Protein AF-A0A1H2MVG6-F1 (afdb_monomer_lite)

Sequence (211 aa):
MDRVIVSGCVLLVIFGVTLGVSINFQSGASETVKSILDTTAAIATIIAAGVAVYALTLWKSEFRHGKKFEALARLKAAVDSLGVAPRFMRYSMMHGVHSARRRAPESLFLNEALKGAREAWNLAESECLAAIDECEFFIDDSKFRELVILQIELYGLVVGFKDEMLDLMFREEEIDEASIRQQYAIAEKECSFRIEYLHDLVKSLRAGFRK

pLDDT: mean 82.67, std 14.11, range [47.47, 97.25]

Secondary structure (DSSP, 8-state):
-HHHHHHHHHHHHHHHHHHHHHHHT-TT-HHHHHHHHHHHHHHHHHHHHHHHHHHHHHHHHHHHHHHHHHHHHHHHHHHHHGGGHHHHHHHHHHHHHHHHSTTPPP-HHHHHHHHHHHHHHHHHHHHHHHHHHHHTTTS-HHHHHHHHHHHHHHHHHHHHHHHHHHHHHH--SPP-HHHHHHHHHHHHHHHHHHHHHHHHHHHHHHHGGG-

Foldseek 3Di:
DVPLVVVVVVVVVVLVVVLVVVVVPDPDDVPVNVVVVVVSVVVVVVVVVVSVVVVVVVVVVVVLLVLLVVLLVLLLVLLVLQVLLLVLLVLLLVQLVQLLPVDHDPDPVSVVSNVVSVVSNVVSLVSNVVSLVSNCVPDDPVLSVVLVVLSVVLVCLSVVSSVVSVVSNVDPDDDDSVVSVVVSVVSSVVNVVSSVVSNVSSVVSVVVSVD

Radius of gyration: 32.53 Å; chains: 1; bounding box: 68×33×100 Å

Structure (mmCIF, N/CA/C/O backbone):
data_AF-A0A1H2MVG6-F1
#
_entry.id   AF-A0A1H2MVG6-F1
#
loop_
_atom_site.group_PDB
_atom_site.id
_atom_site.type_symbol
_atom_site.label_atom_id
_atom_site.label_alt_id
_atom_site.label_comp_id
_atom_site.label_asym_id
_atom_site.label_entity_id
_atom_site.label_seq_id
_atom_site.pdbx_PDB_ins_code
_atom_site.Cartn_x
_atom_site.Cartn_y
_atom_site.Cartn_z
_atom_site.occupancy
_atom_site.B_iso_or_equiv
_atom_site.auth_seq_id
_atom_site.auth_comp_id
_atom_site.auth_asym_id
_atom_site.auth_atom_id
_atom_site.pdbx_PDB_model_num
ATOM 1 N N . MET A 1 1 ? 9.984 4.327 -32.931 1.00 51.00 1 MET A N 1
ATOM 2 C CA . MET A 1 1 ? 10.812 3.119 -33.106 1.00 51.00 1 MET A CA 1
ATOM 3 C C . MET A 1 1 ? 11.400 2.990 -34.519 1.00 51.00 1 MET A C 1
ATOM 5 O O . MET A 1 1 ? 12.311 2.202 -34.698 1.00 51.00 1 MET A O 1
ATOM 9 N N . ASP A 1 2 ? 11.030 3.822 -35.500 1.00 52.19 2 ASP A N 1
ATOM 10 C CA . ASP A 1 2 ? 11.436 3.553 -36.895 1.00 52.19 2 ASP A CA 1
ATOM 11 C C . ASP A 1 2 ? 12.705 4.250 -37.395 1.00 52.19 2 ASP A C 1
ATOM 13 O O . ASP A 1 2 ? 13.339 3.764 -38.320 1.00 52.19 2 ASP A O 1
ATOM 17 N N . ARG A 1 3 ? 13.145 5.365 -36.802 1.00 53.34 3 ARG A N 1
ATOM 18 C CA . ARG A 1 3 ? 14.237 6.161 -37.404 1.00 53.34 3 ARG A CA 1
ATOM 19 C C . ARG A 1 3 ? 15.592 5.454 -37.428 1.00 53.34 3 ARG A C 1
ATOM 21 O O . ARG A 1 3 ? 16.369 5.689 -38.344 1.00 53.34 3 ARG A O 1
ATOM 28 N N . VAL A 1 4 ? 15.874 4.595 -36.450 1.00 59.41 4 VAL A N 1
ATOM 29 C CA . VAL A 1 4 ? 17.167 3.898 -36.335 1.00 59.41 4 VAL A CA 1
ATOM 30 C C . VAL A 1 4 ? 17.231 2.711 -37.290 1.00 59.41 4 VAL A C 1
ATOM 32 O O . VAL A 1 4 ? 18.223 2.550 -37.992 1.00 59.41 4 VAL A O 1
ATOM 35 N N . ILE A 1 5 ? 16.148 1.933 -37.373 1.00 65.00 5 ILE A N 1
ATOM 36 C CA . ILE A 1 5 ? 16.024 0.821 -38.322 1.00 65.00 5 ILE A CA 1
ATOM 37 C C . ILE A 1 5 ? 16.031 1.372 -39.750 1.00 65.00 5 ILE A C 1
ATOM 39 O O . ILE A 1 5 ? 16.806 0.909 -40.578 1.00 65.00 5 ILE A O 1
ATOM 43 N N . VAL A 1 6 ? 15.262 2.433 -40.015 1.00 60.81 6 VAL A N 1
ATOM 44 C CA . VAL A 1 6 ? 15.238 3.103 -41.323 1.00 60.81 6 VAL A CA 1
ATOM 45 C C . VAL A 1 6 ? 16.607 3.696 -41.668 1.00 60.81 6 VAL A C 1
ATOM 47 O O . VAL A 1 6 ? 17.068 3.507 -42.786 1.00 60.81 6 VAL A O 1
ATOM 50 N N . SER A 1 7 ? 17.300 4.343 -40.724 1.00 61.81 7 SER A N 1
ATOM 51 C CA . SER A 1 7 ? 18.663 4.858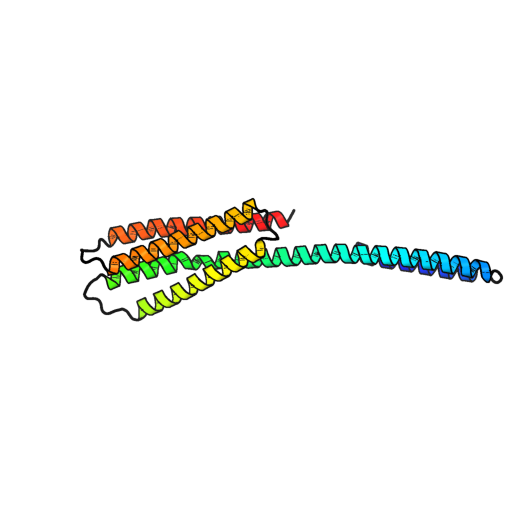 -40.939 1.00 61.81 7 SER A CA 1
ATOM 52 C C . SER A 1 7 ? 19.663 3.737 -41.250 1.00 61.81 7 SER A C 1
ATOM 54 O O . SER A 1 7 ? 20.441 3.850 -42.197 1.00 61.81 7 SER A O 1
ATOM 56 N N . GLY A 1 8 ? 19.593 2.616 -40.522 1.00 67.31 8 GLY A N 1
ATOM 57 C CA . GLY A 1 8 ? 20.411 1.431 -40.787 1.00 67.31 8 GLY A CA 1
ATOM 58 C C . GLY A 1 8 ? 20.142 0.824 -42.167 1.00 67.31 8 GLY A C 1
ATOM 59 O O . GLY A 1 8 ? 21.081 0.530 -42.905 1.00 67.31 8 GLY A O 1
ATOM 60 N N . CYS A 1 9 ? 18.871 0.707 -42.561 1.00 68.25 9 CYS A N 1
ATOM 61 C CA . CYS A 1 9 ? 18.484 0.238 -43.891 1.00 68.25 9 CYS A CA 1
ATOM 62 C C . CYS A 1 9 ? 18.958 1.191 -45.001 1.00 68.25 9 CYS A C 1
ATOM 64 O O . CYS A 1 9 ? 19.475 0.730 -46.016 1.00 68.25 9 CYS A O 1
ATOM 66 N N . VAL A 1 10 ? 18.839 2.508 -44.810 1.00 68.88 10 VAL A N 1
ATOM 67 C CA . VAL A 1 10 ? 19.295 3.518 -45.782 1.00 68.88 10 VAL A CA 1
ATOM 68 C C . VAL A 1 10 ? 20.817 3.480 -45.948 1.00 68.88 10 VAL A C 1
ATOM 70 O O . VAL A 1 10 ? 21.302 3.519 -47.077 1.00 68.88 10 VAL A O 1
ATOM 73 N N . LEU A 1 11 ? 21.577 3.332 -44.859 1.00 72.31 11 LEU A N 1
ATOM 74 C CA . LEU A 1 11 ? 23.037 3.193 -44.914 1.00 72.31 11 LEU A CA 1
ATOM 75 C C . LEU A 1 11 ? 23.476 1.932 -45.667 1.00 72.31 11 LEU A C 1
ATOM 77 O O . LEU A 1 11 ? 24.382 2.010 -46.495 1.00 72.31 11 LEU A O 1
ATOM 81 N N . LEU A 1 12 ? 22.811 0.795 -45.437 1.00 70.38 12 LEU A N 1
ATOM 82 C CA . LEU A 1 12 ? 23.088 -0.448 -46.166 1.00 70.38 12 LEU A CA 1
ATOM 83 C C . LEU A 1 12 ? 22.810 -0.312 -47.668 1.00 70.38 12 LEU A C 1
ATOM 85 O O . LEU A 1 12 ? 23.599 -0.791 -48.481 1.00 70.38 12 LEU A O 1
ATOM 89 N N . VAL A 1 13 ? 21.727 0.376 -48.047 1.00 68.81 13 VAL A N 1
ATOM 90 C CA . VAL A 1 13 ? 21.393 0.634 -49.457 1.00 68.81 13 VAL A CA 1
ATOM 91 C C . VAL A 1 13 ? 22.431 1.544 -50.112 1.00 68.81 13 VAL A C 1
ATOM 93 O O . VAL A 1 13 ? 22.921 1.219 -51.191 1.00 68.81 13 VAL A O 1
ATOM 96 N N . ILE A 1 14 ? 22.816 2.647 -49.462 1.00 71.00 14 ILE A N 1
ATOM 97 C CA . ILE A 1 14 ? 23.842 3.564 -49.986 1.00 71.00 14 ILE A CA 1
ATOM 98 C C . ILE A 1 14 ? 25.168 2.821 -50.182 1.00 71.00 14 ILE A C 1
ATOM 100 O O . ILE A 1 14 ? 25.795 2.965 -51.227 1.00 71.00 14 ILE A O 1
ATOM 104 N N . PHE A 1 15 ? 25.560 1.984 -49.220 1.00 69.50 15 PHE A N 1
ATOM 105 C CA . PHE A 1 15 ? 26.794 1.204 -49.290 1.00 69.50 15 PHE A CA 1
ATOM 106 C C . PHE A 1 15 ? 26.762 0.134 -50.396 1.00 69.50 15 PHE A C 1
ATOM 108 O O . PHE A 1 15 ? 27.742 -0.052 -51.116 1.00 69.50 15 PHE A O 1
ATOM 115 N N . GLY A 1 16 ? 25.621 -0.535 -50.589 1.00 66.50 16 GLY A N 1
ATOM 116 C CA . GLY A 1 16 ? 25.433 -1.488 -51.687 1.00 66.50 16 GLY A CA 1
ATOM 117 C C . GLY A 1 16 ? 25.494 -0.824 -53.067 1.00 66.50 16 GLY A C 1
ATOM 118 O O . GLY A 1 16 ? 26.097 -1.370 -53.991 1.00 66.50 16 GLY A O 1
ATOM 119 N N . VAL A 1 17 ? 24.929 0.381 -53.201 1.00 65.56 17 VAL A N 1
ATOM 120 C CA . VAL A 1 17 ? 24.952 1.150 -54.454 1.00 65.56 17 VAL A CA 1
ATOM 121 C C . VAL A 1 17 ? 26.360 1.665 -54.768 1.00 65.56 17 VAL A C 1
ATOM 123 O O . VAL A 1 17 ? 26.811 1.523 -55.902 1.00 65.56 17 VAL A O 1
ATOM 126 N N . THR A 1 18 ? 27.095 2.212 -53.795 1.00 64.56 18 THR A N 1
ATOM 127 C CA . THR A 1 18 ? 28.458 2.724 -54.034 1.00 64.56 18 THR A CA 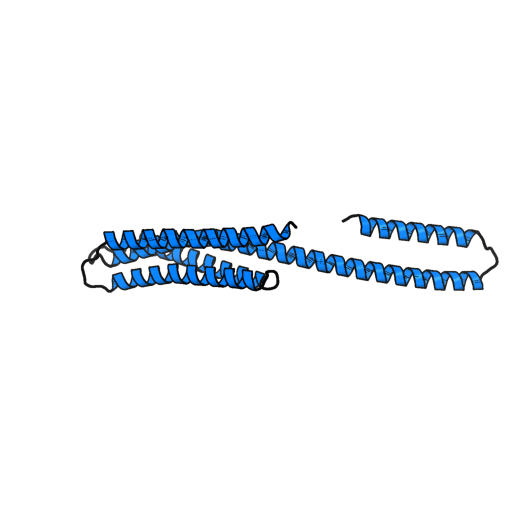1
ATOM 128 C C . THR A 1 18 ? 29.446 1.609 -54.382 1.00 64.56 18 THR A C 1
ATOM 130 O O . THR A 1 18 ? 30.272 1.793 -55.280 1.00 64.56 18 THR A O 1
ATOM 133 N N . LEU A 1 19 ? 29.329 0.433 -53.755 1.00 62.38 19 LEU A N 1
ATOM 134 C CA . LEU A 1 19 ? 30.131 -0.742 -54.107 1.00 62.38 19 LEU A CA 1
ATOM 135 C C . LEU A 1 19 ? 29.772 -1.288 -55.493 1.00 62.38 19 LEU A C 1
ATOM 137 O O . LEU A 1 19 ? 30.667 -1.535 -56.301 1.00 62.38 19 LEU A O 1
ATOM 141 N N . GLY A 1 20 ? 28.478 -1.425 -55.796 1.00 59.81 20 GLY A N 1
ATOM 142 C CA . GLY A 1 20 ? 28.014 -1.934 -57.089 1.00 59.81 20 GLY A CA 1
ATOM 143 C C . GLY A 1 20 ? 28.415 -1.038 -58.264 1.00 59.81 20 GLY A C 1
ATOM 144 O O . GLY A 1 20 ? 28.817 -1.535 -59.315 1.00 59.81 20 GLY A O 1
ATOM 145 N N . VAL A 1 21 ? 28.380 0.285 -58.073 1.00 59.75 21 VAL A N 1
ATOM 146 C CA . VAL A 1 21 ? 28.844 1.253 -59.078 1.00 59.75 21 VAL A CA 1
ATOM 147 C C . VAL A 1 21 ? 30.366 1.187 -59.242 1.00 59.75 21 VAL A C 1
ATOM 149 O O . VAL A 1 21 ? 30.845 1.164 -60.371 1.00 59.75 21 VAL A O 1
ATOM 152 N N . SER A 1 22 ? 31.137 1.075 -58.157 1.00 56.22 22 SER A N 1
ATOM 153 C CA . SER A 1 22 ? 32.610 1.051 -58.228 1.00 56.22 22 SER A CA 1
ATOM 154 C C . SER A 1 22 ? 33.168 -0.183 -58.953 1.00 56.22 22 SER A C 1
ATOM 156 O O . SER A 1 22 ? 34.155 -0.073 -59.677 1.00 56.22 22 SER A O 1
ATOM 158 N N . ILE A 1 23 ? 32.513 -1.343 -58.825 1.00 56.75 23 ILE A N 1
ATOM 159 C CA . ILE A 1 23 ? 32.931 -2.593 -59.490 1.00 56.75 23 ILE A CA 1
ATOM 160 C C . ILE A 1 23 ? 32.741 -2.514 -61.015 1.00 56.75 23 ILE A C 1
ATOM 162 O O . ILE A 1 23 ? 33.517 -3.100 -61.767 1.00 56.75 23 ILE A O 1
ATOM 166 N N . ASN A 1 24 ? 31.755 -1.748 -61.489 1.00 54.25 24 ASN A N 1
ATOM 167 C CA . ASN A 1 24 ? 31.443 -1.638 -62.917 1.00 54.25 24 ASN A CA 1
ATOM 168 C C . ASN A 1 24 ? 32.384 -0.686 -63.686 1.00 54.25 24 ASN A C 1
ATOM 170 O O . ASN A 1 24 ? 32.366 -0.673 -64.914 1.00 54.25 24 ASN A O 1
ATOM 174 N N . PHE A 1 25 ? 33.205 0.110 -62.988 1.00 55.06 25 PHE A N 1
ATOM 175 C CA . PHE A 1 25 ? 34.035 1.158 -63.598 1.00 55.06 25 PHE A CA 1
ATOM 176 C C . PHE A 1 25 ? 35.504 0.775 -63.862 1.00 55.06 25 PHE A C 1
ATOM 178 O O . PHE A 1 25 ? 36.203 1.548 -64.516 1.00 55.06 25 PHE A O 1
ATOM 185 N N . GLN A 1 26 ? 36.015 -0.376 -63.403 1.00 50.38 26 GLN A N 1
ATOM 186 C CA . GLN A 1 26 ? 37.456 -0.677 -63.505 1.00 50.38 26 GLN A CA 1
ATOM 187 C C . GLN A 1 26 ? 37.777 -2.134 -63.863 1.00 50.38 26 GLN A C 1
ATOM 189 O O . GLN A 1 26 ? 38.130 -2.954 -63.019 1.00 50.38 26 GLN A O 1
ATOM 194 N N . SER A 1 27 ? 37.797 -2.433 -65.159 1.00 50.97 27 SER A N 1
ATOM 195 C CA . SER A 1 27 ? 38.304 -3.690 -65.727 1.00 50.97 27 SER A CA 1
ATOM 196 C C . SER A 1 27 ? 39.847 -3.770 -65.785 1.00 50.97 27 SER A C 1
ATOM 198 O O . SER A 1 27 ? 40.398 -4.253 -66.771 1.00 50.97 27 SER A O 1
ATOM 200 N N . GLY A 1 28 ? 40.573 -3.287 -64.762 1.00 55.94 28 GLY A N 1
ATOM 201 C CA . GLY A 1 28 ? 42.049 -3.279 -64.796 1.00 55.94 28 GLY A CA 1
ATOM 202 C C . GLY A 1 28 ? 42.830 -2.975 -63.507 1.00 55.94 28 GLY A C 1
ATOM 203 O O . GLY A 1 28 ? 44.050 -2.894 -63.572 1.00 55.94 28 GLY A O 1
ATOM 204 N N . ALA A 1 29 ? 42.195 -2.824 -62.339 1.00 54.69 29 ALA A N 1
ATOM 205 C CA . ALA A 1 29 ? 42.861 -2.352 -61.111 1.00 54.69 29 ALA A CA 1
ATOM 206 C C . ALA A 1 29 ? 42.769 -3.352 -59.937 1.00 54.69 29 ALA A C 1
ATOM 208 O O . ALA A 1 29 ? 42.331 -3.005 -58.845 1.00 54.69 29 ALA A O 1
ATOM 209 N N . SER A 1 30 ? 43.178 -4.606 -60.156 1.00 57.78 30 SER A N 1
ATOM 210 C CA . SER A 1 30 ? 43.037 -5.722 -59.195 1.00 57.78 30 SER A CA 1
ATOM 211 C C . SER A 1 30 ? 43.549 -5.418 -57.772 1.00 57.78 30 SER A C 1
ATOM 213 O O . SER A 1 30 ? 42.872 -5.724 -56.792 1.00 57.78 30 SER A O 1
ATOM 215 N N . GLU A 1 31 ? 44.719 -4.790 -57.626 1.00 60.06 31 GLU A N 1
ATOM 216 C CA . GLU A 1 31 ? 45.307 -4.527 -56.299 1.00 60.06 31 GLU A CA 1
ATOM 217 C C . GLU A 1 31 ? 44.734 -3.278 -55.618 1.00 60.06 31 GLU A C 1
ATOM 219 O O . GLU A 1 31 ? 44.490 -3.280 -54.410 1.00 60.06 31 GLU A O 1
ATOM 224 N N . THR A 1 32 ? 44.447 -2.223 -56.383 1.00 59.69 32 THR A N 1
ATOM 225 C CA . THR A 1 32 ? 43.848 -0.991 -55.850 1.00 59.69 32 THR A CA 1
ATOM 226 C C . THR A 1 32 ? 42.405 -1.226 -55.410 1.00 59.69 32 THR A C 1
ATOM 228 O O . THR A 1 32 ? 42.003 -0.757 -54.348 1.00 59.69 32 THR A O 1
ATOM 231 N N . VAL A 1 33 ? 41.644 -2.019 -56.170 1.00 60.56 33 VAL A N 1
ATOM 232 C CA . VAL A 1 33 ? 40.267 -2.402 -55.826 1.00 60.56 33 VAL A CA 1
ATOM 233 C C . VAL A 1 33 ? 40.238 -3.251 -54.557 1.00 60.56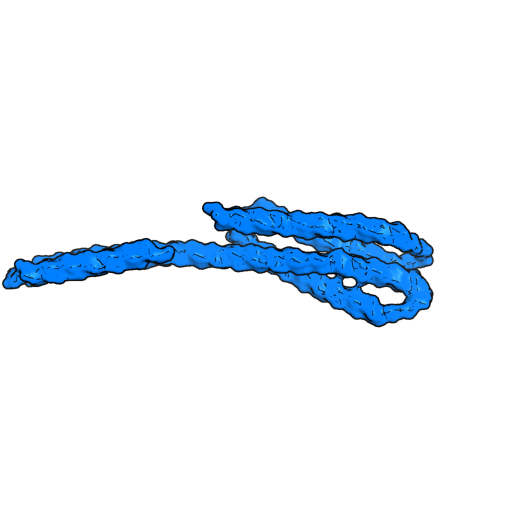 33 VAL A C 1
ATOM 235 O O . VAL A 1 33 ? 39.383 -3.025 -53.706 1.00 60.56 33 VAL A O 1
ATOM 238 N N . LYS A 1 34 ? 41.203 -4.161 -54.370 1.00 65.88 34 LYS A N 1
ATOM 239 C CA . LYS A 1 34 ? 41.318 -4.953 -53.137 1.00 65.88 34 LYS A CA 1
ATOM 240 C C . LYS A 1 34 ? 41.587 -4.074 -51.909 1.00 65.88 34 LYS A C 1
ATOM 242 O O . LYS A 1 34 ? 40.899 -4.213 -50.908 1.00 65.88 34 LYS A O 1
ATOM 247 N N . SER A 1 35 ? 42.504 -3.112 -52.012 1.00 64.81 35 SER A N 1
ATOM 248 C CA . SER A 1 35 ? 42.801 -2.171 -50.918 1.00 64.81 35 SER A CA 1
ATOM 249 C C . SER A 1 35 ? 41.610 -1.256 -50.574 1.00 64.81 35 SER A C 1
ATOM 251 O O . SER A 1 35 ? 41.316 -1.000 -49.403 1.00 64.81 35 SER A O 1
ATOM 253 N N . ILE A 1 36 ? 40.859 -0.806 -51.586 1.00 69.12 36 ILE A N 1
ATOM 254 C CA . ILE A 1 36 ? 39.631 -0.018 -51.391 1.00 69.12 36 ILE A CA 1
ATOM 255 C C . ILE A 1 36 ? 38.523 -0.875 -50.762 1.00 69.12 36 ILE A C 1
ATOM 257 O O . ILE A 1 36 ? 37.813 -0.406 -49.875 1.00 69.12 36 ILE A O 1
ATOM 261 N N . LEU A 1 37 ? 38.383 -2.137 -51.173 1.00 68.31 37 LEU A N 1
ATOM 262 C CA . LEU A 1 37 ? 37.440 -3.084 -50.570 1.00 68.31 37 LEU A CA 1
ATOM 263 C C . LEU A 1 37 ? 37.787 -3.382 -49.109 1.00 68.31 37 LEU A C 1
ATOM 265 O O . LEU A 1 37 ? 36.895 -3.363 -48.268 1.00 68.31 37 LEU A O 1
ATOM 269 N N . ASP A 1 38 ? 39.062 -3.577 -48.781 1.00 67.56 38 ASP A N 1
ATOM 270 C CA . ASP A 1 38 ? 39.494 -3.850 -47.406 1.00 67.56 38 ASP A CA 1
ATOM 271 C C . ASP A 1 38 ? 39.271 -2.631 -46.494 1.00 67.56 38 ASP A C 1
ATOM 273 O O . ASP A 1 38 ? 38.775 -2.758 -45.372 1.00 67.56 38 ASP A O 1
ATOM 277 N N . THR A 1 39 ? 39.558 -1.422 -46.988 1.00 68.88 39 THR A N 1
ATOM 278 C CA . THR A 1 39 ? 39.308 -0.176 -46.240 1.00 68.88 39 THR A CA 1
ATOM 279 C C . THR A 1 39 ? 37.818 0.124 -46.086 1.00 68.88 39 THR A C 1
ATOM 281 O O . THR A 1 39 ? 37.378 0.496 -44.997 1.00 68.88 39 THR A O 1
ATOM 284 N N . THR A 1 40 ? 37.007 -0.088 -47.125 1.00 69.56 40 THR A N 1
ATOM 285 C CA . THR A 1 40 ? 35.546 0.069 -47.032 1.00 69.56 40 THR A CA 1
ATOM 286 C C . THR A 1 40 ? 34.904 -0.999 -46.151 1.00 69.56 40 THR A C 1
ATOM 288 O O . THR A 1 40 ? 34.017 -0.662 -45.370 1.00 69.56 40 THR A O 1
ATOM 291 N N . ALA A 1 41 ? 35.375 -2.247 -46.185 1.00 68.19 41 ALA A N 1
ATOM 292 C CA . ALA A 1 41 ? 34.932 -3.304 -45.278 1.00 68.19 41 ALA A CA 1
ATOM 293 C C . ALA A 1 41 ? 35.281 -2.984 -43.816 1.00 68.19 41 ALA A C 1
ATOM 295 O O . ALA A 1 41 ? 34.446 -3.167 -42.927 1.00 68.19 41 ALA A O 1
ATOM 296 N N . ALA A 1 42 ? 36.473 -2.438 -43.556 1.00 64.62 42 ALA A N 1
ATOM 297 C CA . ALA A 1 42 ? 36.859 -1.976 -42.225 1.00 64.62 42 ALA A CA 1
ATOM 298 C C . ALA A 1 42 ? 35.957 -0.828 -41.736 1.00 64.62 42 ALA A C 1
ATOM 300 O O . ALA A 1 42 ? 35.439 -0.886 -40.620 1.00 64.62 42 ALA A O 1
ATOM 301 N N . ILE A 1 43 ? 35.691 0.173 -42.583 1.00 70.19 43 ILE A N 1
ATOM 302 C CA . ILE A 1 43 ? 34.782 1.288 -42.264 1.00 70.19 43 ILE A CA 1
ATOM 303 C C . ILE A 1 43 ? 33.356 0.777 -42.015 1.00 70.19 43 ILE A C 1
ATOM 305 O O . ILE A 1 43 ? 32.732 1.159 -41.026 1.00 70.19 43 ILE A O 1
ATOM 309 N N . ALA A 1 44 ? 32.849 -0.127 -42.856 1.00 71.81 44 ALA A N 1
ATOM 310 C CA . ALA A 1 44 ? 31.530 -0.730 -42.686 1.00 71.81 44 ALA A CA 1
ATOM 311 C C . ALA A 1 44 ? 31.422 -1.521 -41.377 1.00 71.81 44 ALA A C 1
ATOM 313 O O . ALA A 1 44 ? 30.414 -1.421 -40.683 1.00 71.81 44 ALA A O 1
ATOM 314 N N . THR A 1 45 ? 32.475 -2.248 -40.999 1.00 73.44 45 THR A N 1
ATOM 315 C CA . THR A 1 45 ? 32.530 -2.993 -39.733 1.00 73.44 45 THR A CA 1
ATOM 316 C C . THR A 1 45 ? 32.527 -2.050 -38.529 1.00 73.44 45 THR A C 1
ATOM 318 O O . THR A 1 45 ? 31.814 -2.300 -37.559 1.00 73.44 45 THR A O 1
ATOM 321 N N . ILE A 1 46 ? 33.256 -0.930 -38.596 1.00 69.31 46 ILE A N 1
ATOM 322 C CA . ILE A 1 46 ? 33.258 0.102 -37.544 1.00 69.31 46 ILE A CA 1
ATOM 323 C C . ILE A 1 46 ? 31.870 0.741 -37.405 1.00 69.31 46 ILE A C 1
ATOM 325 O O . ILE A 1 46 ? 31.374 0.903 -36.290 1.00 69.31 46 ILE A O 1
ATOM 329 N N . ILE A 1 47 ? 31.212 1.064 -38.523 1.00 72.75 47 ILE A N 1
ATOM 330 C CA . ILE A 1 47 ? 29.849 1.611 -38.518 1.00 72.75 47 ILE A CA 1
ATOM 331 C C . ILE A 1 47 ? 28.866 0.585 -37.944 1.00 72.75 47 ILE A C 1
ATOM 333 O O . ILE A 1 47 ? 28.066 0.933 -37.078 1.00 72.75 47 ILE A O 1
ATOM 337 N N . ALA A 1 48 ? 28.946 -0.679 -38.364 1.00 72.50 48 ALA A N 1
ATOM 338 C CA . ALA A 1 48 ? 28.101 -1.752 -37.848 1.00 72.50 48 ALA A CA 1
ATOM 339 C C . ALA A 1 48 ? 28.293 -1.954 -36.337 1.00 72.50 48 ALA A C 1
ATOM 341 O O . ALA A 1 48 ? 27.310 -2.080 -35.607 1.00 72.50 48 ALA A O 1
ATOM 342 N N . ALA A 1 49 ? 29.536 -1.904 -35.847 1.00 68.19 49 ALA A N 1
ATOM 343 C CA . ALA A 1 49 ? 29.835 -1.949 -34.420 1.00 68.19 49 ALA A CA 1
ATOM 344 C C . ALA A 1 49 ? 29.250 -0.736 -33.674 1.00 68.19 49 ALA A C 1
ATOM 346 O O . ALA A 1 49 ? 28.639 -0.903 -32.620 1.00 68.19 49 ALA A O 1
ATOM 347 N N . GLY A 1 50 ? 29.358 0.472 -34.238 1.00 70.88 50 GLY A N 1
ATOM 348 C CA . GLY A 1 50 ? 28.753 1.682 -33.675 1.00 70.88 50 GLY A CA 1
ATOM 349 C C . GLY A 1 50 ? 27.226 1.601 -33.586 1.00 70.88 50 GLY A C 1
ATOM 350 O O . GLY A 1 50 ? 26.646 1.919 -32.547 1.00 70.88 50 GLY A O 1
ATOM 351 N N . VAL A 1 51 ? 26.571 1.103 -34.639 1.00 77.81 51 VAL A N 1
ATOM 352 C CA . VAL A 1 51 ? 25.119 0.869 -34.661 1.00 77.81 51 VAL A CA 1
ATOM 353 C C . VAL A 1 51 ? 24.721 -0.204 -33.649 1.00 77.81 51 VAL A C 1
ATOM 355 O O . VAL A 1 51 ? 23.735 -0.020 -32.940 1.00 77.81 51 VAL A O 1
ATOM 358 N N . ALA A 1 52 ? 25.491 -1.289 -33.525 1.00 70.44 52 ALA A N 1
ATOM 359 C CA . ALA A 1 52 ? 25.229 -2.343 -32.548 1.00 70.44 52 ALA A CA 1
ATOM 360 C C . ALA A 1 52 ? 25.324 -1.819 -31.108 1.00 70.44 52 ALA A C 1
ATOM 362 O O . ALA A 1 52 ? 24.418 -2.056 -30.311 1.00 70.44 52 ALA A O 1
ATOM 363 N N . VAL A 1 53 ? 26.371 -1.051 -30.783 1.00 72.50 53 VAL A N 1
ATOM 364 C CA . VAL A 1 53 ? 26.525 -0.412 -29.465 1.00 72.50 53 VAL A CA 1
ATOM 365 C C . VAL A 1 53 ? 25.371 0.551 -29.189 1.00 72.50 53 VAL A C 1
ATOM 367 O O . VAL A 1 53 ? 24.813 0.536 -28.095 1.00 72.50 53 VAL A O 1
ATOM 370 N N . TYR A 1 54 ? 24.964 1.351 -30.175 1.00 72.25 54 TYR A N 1
ATOM 371 C CA . TYR A 1 54 ? 23.838 2.273 -30.031 1.00 72.25 54 TYR A CA 1
ATOM 372 C C . TYR A 1 54 ? 22.489 1.552 -29.858 1.00 72.25 54 TYR A C 1
ATOM 374 O O . TYR A 1 54 ? 21.665 1.938 -29.030 1.00 72.25 54 TYR A O 1
ATOM 382 N N . ALA A 1 55 ? 22.260 0.463 -30.592 1.00 72.75 55 ALA A N 1
ATOM 383 C CA . ALA A 1 55 ? 21.075 -0.370 -30.416 1.00 72.75 55 ALA A CA 1
ATOM 384 C C . ALA A 1 55 ? 21.047 -1.015 -29.019 1.00 72.75 55 ALA A C 1
ATOM 386 O O . ALA A 1 55 ? 20.006 -1.010 -28.365 1.00 72.75 55 ALA A O 1
ATOM 387 N N . LEU A 1 56 ? 22.196 -1.495 -28.529 1.00 71.56 56 LEU A N 1
ATOM 388 C CA . LEU A 1 56 ? 22.358 -2.046 -27.180 1.00 71.56 56 LEU A CA 1
ATOM 389 C C . LEU A 1 56 ? 22.073 -1.008 -26.086 1.00 71.56 56 LEU A C 1
ATOM 391 O O . LEU A 1 56 ? 21.414 -1.332 -25.095 1.00 71.56 56 LEU A O 1
ATOM 395 N N . THR A 1 57 ? 22.532 0.236 -26.242 1.00 72.44 57 THR A N 1
ATOM 396 C CA . THR A 1 57 ? 22.263 1.298 -25.259 1.00 72.44 57 THR A CA 1
ATOM 397 C C . THR A 1 57 ? 20.795 1.714 -25.255 1.00 72.44 57 THR A C 1
ATOM 399 O O . THR A 1 57 ? 20.220 1.865 -24.174 1.00 72.44 57 THR A O 1
ATOM 402 N N . LEU A 1 58 ? 20.164 1.821 -26.429 1.00 74.19 58 LEU A N 1
ATOM 403 C CA . LEU A 1 58 ? 18.724 2.061 -26.540 1.00 74.19 58 LEU A CA 1
ATOM 404 C C . LEU A 1 58 ? 17.918 0.935 -25.894 1.00 74.19 58 LEU A C 1
ATOM 406 O O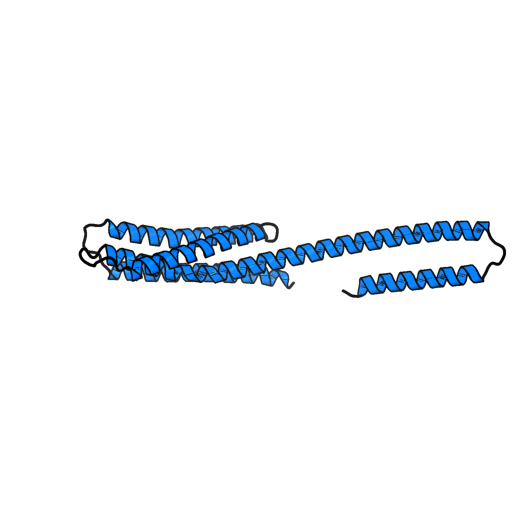 . LEU A 1 58 ? 17.067 1.206 -25.052 1.00 74.19 58 LEU A O 1
ATOM 410 N N . TRP A 1 59 ? 18.230 -0.322 -26.212 1.00 74.50 59 TRP A N 1
ATOM 411 C CA . TRP A 1 59 ? 17.574 -1.479 -25.602 1.00 74.50 59 TRP A CA 1
ATOM 412 C C . TRP A 1 59 ? 17.710 -1.472 -24.085 1.00 74.50 59 TRP A C 1
ATOM 414 O O . TRP A 1 59 ? 16.722 -1.653 -23.381 1.00 74.50 59 TRP A O 1
ATOM 424 N N . LYS A 1 60 ? 18.908 -1.202 -23.559 1.00 74.25 60 LYS A N 1
ATOM 425 C CA . LYS A 1 60 ? 19.126 -1.106 -22.111 1.00 74.25 60 LYS A CA 1
ATOM 426 C C . LYS A 1 60 ? 18.248 -0.027 -21.471 1.00 74.25 60 LYS A C 1
ATOM 428 O O . LYS A 1 60 ? 17.728 -0.242 -20.376 1.00 74.25 60 LYS A O 1
ATOM 433 N N . SER A 1 61 ? 18.076 1.112 -22.143 1.00 74.75 61 SER A N 1
ATOM 434 C CA . SER A 1 61 ? 17.182 2.178 -21.687 1.00 74.75 61 SER A CA 1
ATOM 435 C C . SER A 1 61 ? 15.724 1.714 -21.677 1.00 74.75 61 SER A C 1
ATOM 437 O O . SER A 1 61 ? 15.074 1.791 -20.637 1.00 74.75 61 SER A O 1
ATOM 439 N N . GLU A 1 62 ? 15.232 1.160 -22.788 1.00 78.44 62 GLU A N 1
ATOM 440 C CA . GLU A 1 62 ? 13.857 0.656 -22.925 1.00 78.44 62 GLU A CA 1
ATOM 441 C C . GLU A 1 62 ? 13.535 -0.438 -21.893 1.00 78.44 62 GLU A C 1
ATOM 443 O O . GLU A 1 62 ? 12.517 -0.365 -21.208 1.00 78.44 62 GLU A O 1
ATOM 448 N N . PHE A 1 63 ? 14.439 -1.403 -21.682 1.00 77.56 63 PHE A N 1
ATOM 449 C CA . PHE A 1 63 ? 14.273 -2.437 -20.654 1.00 77.56 63 PHE A CA 1
ATOM 450 C C . PHE A 1 63 ? 14.195 -1.851 -19.244 1.00 77.56 63 PHE A C 1
ATOM 452 O O . PHE A 1 63 ? 13.393 -2.307 -18.427 1.00 77.56 63 PHE A O 1
ATOM 459 N N . ARG A 1 64 ? 15.005 -0.830 -18.941 1.00 80.69 64 ARG A N 1
ATOM 460 C CA . ARG A 1 64 ? 14.949 -0.144 -17.644 1.00 80.69 64 ARG A CA 1
ATOM 461 C C . ARG A 1 64 ? 13.625 0.601 -17.469 1.00 80.69 64 ARG A C 1
ATOM 463 O O . ARG A 1 64 ? 13.048 0.545 -16.387 1.00 80.69 64 ARG A O 1
ATOM 470 N N . HIS A 1 65 ? 13.133 1.266 -18.514 1.00 82.88 65 HIS A N 1
ATOM 471 C CA . HIS A 1 65 ? 11.828 1.930 -18.492 1.00 82.88 65 HIS A CA 1
ATOM 472 C C . HIS A 1 65 ? 10.677 0.933 -18.318 1.00 82.88 65 HIS A C 1
ATOM 474 O O . HIS A 1 65 ? 9.786 1.192 -17.511 1.00 82.88 65 HIS A O 1
ATOM 480 N N . GLY A 1 66 ? 10.729 -0.214 -19.001 1.00 85.94 66 GLY A N 1
ATOM 481 C CA . GLY A 1 66 ? 9.752 -1.294 -18.856 1.00 85.94 66 GLY A CA 1
ATOM 482 C C . GLY A 1 66 ? 9.687 -1.830 -17.427 1.00 85.94 66 GLY A C 1
ATOM 483 O O . GLY A 1 66 ? 8.619 -1.812 -16.821 1.00 85.94 66 GLY A O 1
ATOM 484 N N . LYS A 1 67 ? 10.839 -2.197 -16.847 1.00 88.38 67 LYS A N 1
ATOM 485 C CA . LYS A 1 67 ? 10.912 -2.684 -15.457 1.00 88.38 67 LYS A CA 1
ATOM 486 C C . LYS A 1 67 ? 10.430 -1.650 -14.441 1.00 88.38 67 LYS A C 1
ATOM 488 O O . LYS A 1 67 ? 9.678 -1.986 -13.535 1.00 88.38 67 LYS A O 1
ATOM 493 N N . LYS A 1 68 ? 10.812 -0.380 -14.615 1.00 88.94 68 LYS A N 1
ATOM 494 C CA . LYS A 1 68 ? 10.333 0.716 -13.761 1.00 88.94 68 LYS A CA 1
ATOM 495 C C . LYS A 1 68 ? 8.811 0.875 -13.841 1.00 88.94 68 LYS A C 1
ATOM 497 O O . LYS A 1 68 ? 8.163 1.084 -12.820 1.00 88.94 68 LYS A O 1
ATOM 502 N N . PHE A 1 69 ? 8.236 0.805 -15.042 1.00 90.00 69 PHE A N 1
ATOM 503 C CA . PHE A 1 69 ? 6.789 0.917 -15.224 1.00 90.00 69 PHE A CA 1
ATOM 504 C C . PHE A 1 69 ? 6.042 -0.255 -14.581 1.00 90.00 69 PHE A C 1
ATOM 506 O O . PHE A 1 69 ? 5.027 -0.034 -13.924 1.00 90.00 69 PHE A O 1
ATOM 513 N N . GLU A 1 70 ? 6.555 -1.473 -14.744 1.00 91.69 70 GLU A N 1
ATOM 514 C CA . GLU A 1 70 ? 6.008 -2.685 -14.134 1.00 91.69 70 GLU A CA 1
ATOM 515 C C . GLU A 1 70 ? 6.033 -2.607 -12.602 1.00 91.69 70 GLU A C 1
ATOM 517 O O . GLU A 1 70 ? 4.990 -2.784 -11.974 1.00 91.69 70 GLU A O 1
ATOM 522 N N . ALA A 1 71 ? 7.168 -2.217 -12.011 1.00 93.38 71 ALA A N 1
ATOM 523 C CA . ALA A 1 71 ? 7.300 -2.028 -10.566 1.00 93.38 71 ALA A CA 1
ATOM 524 C C . ALA A 1 71 ? 6.296 -0.989 -10.029 1.00 93.38 71 ALA A C 1
ATOM 526 O O . ALA A 1 71 ? 5.549 -1.259 -9.091 1.00 93.38 71 ALA A O 1
ATOM 527 N N . LEU A 1 72 ? 6.173 0.173 -10.685 1.00 93.38 72 LEU A N 1
ATOM 528 C CA . LEU A 1 72 ? 5.205 1.208 -10.290 1.00 93.38 72 LEU A CA 1
ATOM 529 C C . LEU A 1 72 ? 3.740 0.791 -10.509 1.00 93.38 72 LEU A C 1
ATOM 531 O O . LEU A 1 72 ? 2.843 1.271 -9.809 1.00 93.38 72 LEU A O 1
ATOM 535 N N . ALA A 1 73 ? 3.464 -0.057 -11.501 1.00 93.25 73 ALA A N 1
ATOM 536 C CA . ALA A 1 73 ? 2.132 -0.610 -11.720 1.00 93.25 73 ALA A CA 1
ATOM 537 C C . ALA A 1 73 ? 1.766 -1.605 -10.614 1.00 93.25 73 ALA A C 1
ATOM 539 O O . ALA A 1 73 ? 0.653 -1.534 -10.088 1.00 93.25 73 ALA A O 1
ATOM 540 N N . ARG A 1 74 ? 2.714 -2.464 -10.224 1.00 94.75 74 ARG A N 1
ATOM 541 C CA . ARG A 1 74 ? 2.564 -3.393 -9.105 1.00 94.75 74 ARG A CA 1
ATOM 542 C C . ARG A 1 74 ? 2.391 -2.659 -7.781 1.00 94.75 74 ARG A C 1
ATOM 544 O O . ARG A 1 74 ? 1.460 -2.974 -7.052 1.00 94.75 74 ARG A O 1
ATOM 551 N N . LEU A 1 75 ? 3.191 -1.623 -7.526 1.00 95.69 75 LEU A N 1
ATOM 552 C CA . LEU A 1 75 ? 3.051 -0.771 -6.344 1.00 95.69 75 LEU A CA 1
ATOM 553 C C . LEU A 1 75 ? 1.659 -0.147 -6.260 1.00 95.69 75 LEU A C 1
ATOM 555 O O . LEU A 1 75 ? 1.044 -0.162 -5.201 1.00 95.69 75 LEU A O 1
ATOM 559 N N . LYS A 1 76 ? 1.116 0.351 -7.379 1.00 95.81 76 LYS A N 1
ATOM 560 C CA . LYS A 1 76 ? -0.262 0.852 -7.387 1.00 95.81 76 LYS A CA 1
ATOM 561 C C . LYS A 1 76 ? -1.261 -0.235 -6.987 1.00 95.81 76 LYS A C 1
ATOM 563 O O . LYS A 1 76 ? -2.094 0.025 -6.129 1.00 95.81 76 LYS A O 1
ATOM 568 N N . ALA A 1 77 ? -1.196 -1.406 -7.618 1.00 96.25 77 ALA A N 1
ATOM 569 C CA . ALA A 1 77 ? -2.129 -2.491 -7.327 1.00 96.25 77 ALA A CA 1
ATOM 570 C C . ALA A 1 77 ? -2.039 -2.938 -5.858 1.00 96.25 77 ALA A C 1
ATOM 572 O O . ALA A 1 77 ? -3.063 -3.170 -5.220 1.00 96.25 77 ALA A O 1
ATOM 573 N N . ALA A 1 78 ? -0.826 -2.982 -5.305 1.00 95.81 78 ALA A N 1
ATOM 574 C CA . ALA A 1 78 ? -0.607 -3.314 -3.908 1.00 95.81 78 ALA A CA 1
ATOM 575 C C . ALA A 1 78 ? -1.181 -2.241 -2.966 1.00 95.81 78 ALA A C 1
ATOM 577 O O . ALA A 1 78 ? -1.867 -2.581 -2.007 1.00 95.81 78 ALA A O 1
ATOM 578 N N . VAL A 1 79 ? -1.017 -0.949 -3.269 1.00 95.88 79 VAL A N 1
ATOM 579 C CA . VAL A 1 79 ? -1.661 0.122 -2.487 1.00 95.88 79 VAL A CA 1
ATOM 580 C C . VAL A 1 79 ? -3.190 0.074 -2.612 1.00 95.88 79 VAL A C 1
ATOM 582 O O . VAL A 1 79 ? -3.872 0.224 -1.604 1.00 95.88 79 VAL A O 1
ATOM 585 N N . ASP A 1 80 ? -3.742 -0.224 -3.796 1.00 95.12 80 ASP A N 1
ATOM 586 C CA . ASP A 1 80 ? -5.188 -0.449 -3.985 1.00 95.12 80 ASP A CA 1
ATOM 587 C C . ASP A 1 80 ? -5.699 -1.596 -3.081 1.00 95.12 80 ASP A C 1
ATOM 589 O O . ASP A 1 80 ? -6.806 -1.523 -2.541 1.00 95.12 80 ASP A O 1
ATOM 593 N N . SER A 1 81 ? -4.881 -2.629 -2.846 1.00 95.38 81 SER A N 1
ATOM 594 C CA . SER A 1 81 ? -5.230 -3.750 -1.964 1.00 95.38 81 SER A CA 1
ATOM 595 C C . SER A 1 81 ? -5.267 -3.384 -0.472 1.00 95.38 81 SER A C 1
ATOM 597 O O . SER A 1 81 ? -6.024 -3.998 0.281 1.00 95.38 81 SER A O 1
ATOM 599 N N . LEU A 1 82 ? -4.550 -2.337 -0.036 1.00 95.62 82 LEU A N 1
ATOM 600 C CA . LEU A 1 82 ? -4.555 -1.872 1.361 1.00 95.62 82 LEU A CA 1
ATOM 601 C C . LEU A 1 82 ? -5.919 -1.330 1.812 1.00 95.62 82 LEU A C 1
ATOM 603 O O . LEU A 1 82 ? -6.170 -1.229 3.013 1.00 95.62 82 LEU A O 1
ATOM 607 N N . GLY A 1 83 ? -6.840 -1.062 0.879 1.00 94.25 83 GLY A N 1
ATOM 608 C CA . GLY A 1 83 ? -8.228 -0.691 1.174 1.00 94.25 83 GLY A CA 1
ATOM 609 C C . GLY A 1 83 ? -9.000 -1.715 2.025 1.00 94.25 83 GLY A C 1
ATOM 610 O O . GLY A 1 83 ? -10.088 -1.416 2.514 1.00 94.25 83 GLY A O 1
ATOM 611 N N . VAL A 1 84 ? -8.453 -2.915 2.250 1.00 96.06 84 VAL A N 1
ATOM 612 C CA . VAL A 1 84 ? -9.009 -3.911 3.181 1.00 96.06 84 VAL A CA 1
ATOM 613 C C . VAL A 1 84 ? -8.766 -3.583 4.662 1.00 96.06 84 VAL A C 1
ATOM 615 O O . VAL A 1 84 ? -9.436 -4.162 5.521 1.00 96.06 84 VAL A O 1
ATOM 618 N N . ALA A 1 85 ? -7.856 -2.658 4.987 1.00 95.69 85 ALA A N 1
ATOM 619 C CA . ALA A 1 85 ? -7.454 -2.367 6.365 1.00 95.69 85 ALA A CA 1
ATOM 620 C C . ALA A 1 85 ? -8.611 -1.908 7.280 1.00 95.69 85 ALA A C 1
ATOM 622 O O . ALA A 1 85 ? -8.788 -2.516 8.342 1.00 95.69 85 ALA A O 1
ATOM 623 N N . PRO A 1 86 ? -9.482 -0.953 6.879 1.00 95.75 86 PRO A N 1
ATOM 624 C CA . PRO A 1 86 ? -10.623 -0.548 7.707 1.00 95.75 86 PRO A CA 1
ATOM 625 C C . PRO A 1 86 ? -11.565 -1.714 8.019 1.00 95.75 86 PRO A C 1
ATOM 627 O O . PRO A 1 86 ? -12.068 -1.859 9.133 1.00 95.75 86 PRO A O 1
ATOM 630 N N . ARG A 1 87 ? -11.760 -2.617 7.048 1.00 94.94 87 ARG A N 1
ATOM 631 C CA . ARG A 1 87 ? -12.588 -3.814 7.223 1.00 94.94 87 ARG A CA 1
ATOM 632 C C . ARG A 1 87 ? -11.989 -4.753 8.271 1.00 94.94 87 ARG A C 1
ATOM 634 O O . ARG A 1 87 ? -12.730 -5.270 9.107 1.00 94.94 87 ARG A O 1
ATOM 641 N N . PHE A 1 88 ? -10.674 -4.960 8.251 1.00 96.06 88 PHE A N 1
ATOM 642 C CA . PHE A 1 88 ? -9.981 -5.753 9.267 1.00 96.06 88 PHE A CA 1
ATOM 643 C C . PHE A 1 88 ? -10.077 -5.124 10.666 1.00 96.06 88 PHE A C 1
ATOM 645 O O . PHE A 1 88 ? -10.427 -5.821 11.625 1.00 96.06 88 PHE A O 1
ATOM 652 N N . MET A 1 89 ? -9.870 -3.809 10.783 1.00 95.50 89 MET A N 1
ATOM 653 C CA . MET A 1 89 ? -10.054 -3.075 12.043 1.00 95.50 89 MET A CA 1
ATOM 654 C C . MET A 1 89 ? -11.486 -3.229 12.571 1.00 95.50 89 MET A C 1
ATOM 656 O O . MET A 1 89 ? -11.692 -3.538 13.744 1.00 95.50 89 MET A O 1
ATOM 660 N N . ARG A 1 90 ? -12.490 -3.122 11.693 1.00 94.56 90 ARG A N 1
ATOM 661 C CA . ARG A 1 90 ? -13.903 -3.270 12.059 1.00 94.56 90 ARG A CA 1
ATOM 662 C C . ARG A 1 90 ? -14.223 -4.648 12.624 1.00 94.56 90 ARG A C 1
ATOM 664 O O . ARG A 1 90 ? -14.914 -4.744 13.637 1.00 94.56 90 ARG A O 1
ATOM 671 N N . TYR A 1 91 ? -13.757 -5.719 11.979 1.00 93.50 91 TYR A N 1
ATOM 672 C CA . TYR A 1 91 ? -13.965 -7.074 12.499 1.00 93.50 91 TYR A CA 1
ATOM 673 C C . TYR A 1 91 ? -13.218 -7.300 13.810 1.00 93.50 91 TYR A C 1
ATOM 675 O O . TYR A 1 91 ? -13.764 -7.960 14.689 1.00 93.50 91 TYR A O 1
ATOM 683 N N . SER A 1 92 ? -12.031 -6.711 13.972 1.00 92.31 92 SER A N 1
ATOM 684 C CA . SER A 1 92 ? -11.279 -6.774 15.230 1.00 92.31 92 SER A CA 1
ATOM 685 C C . SER A 1 92 ? -12.049 -6.103 16.371 1.00 92.31 92 SER A C 1
ATOM 687 O O . SER A 1 92 ? -12.199 -6.699 17.433 1.00 92.31 92 SER A O 1
ATOM 689 N N . MET A 1 93 ? -12.639 -4.927 16.124 1.00 92.75 93 MET A N 1
ATOM 690 C CA . MET A 1 93 ? -13.514 -4.245 17.083 1.00 92.75 93 MET A CA 1
ATOM 691 C C . MET A 1 93 ? -14.743 -5.087 17.433 1.00 92.75 93 MET A C 1
ATOM 693 O O . MET A 1 93 ? -15.039 -5.300 18.607 1.00 92.75 93 MET A O 1
ATOM 697 N N . MET A 1 94 ? -15.475 -5.572 16.424 1.00 90.75 94 MET A N 1
ATOM 698 C CA . MET A 1 94 ? -16.680 -6.373 16.661 1.00 90.75 94 MET A CA 1
ATOM 699 C C . MET A 1 94 ? -16.358 -7.648 17.444 1.00 90.75 94 MET A C 1
ATOM 701 O O . MET A 1 94 ? -17.137 -8.025 18.314 1.00 90.75 94 MET A O 1
ATOM 705 N N . HIS A 1 95 ? -15.214 -8.277 17.165 1.00 88.31 95 HIS A N 1
ATOM 706 C CA . HIS A 1 95 ? -14.722 -9.427 17.913 1.00 88.31 95 HIS A CA 1
ATOM 707 C C . HIS A 1 95 ? -14.383 -9.066 19.358 1.00 88.31 95 HIS A C 1
ATOM 709 O O . HIS A 1 95 ? -14.951 -9.674 20.255 1.00 88.31 95 HIS A O 1
ATOM 715 N N . GLY A 1 96 ? -13.555 -8.046 19.604 1.00 86.81 96 GLY A N 1
ATOM 716 C CA . GLY A 1 96 ? -13.207 -7.613 20.963 1.00 86.81 96 GLY A CA 1
ATOM 717 C C . GLY A 1 96 ? -14.439 -7.284 21.815 1.00 86.81 96 GLY A C 1
ATOM 718 O O . GLY A 1 96 ? -14.594 -7.811 22.916 1.00 86.81 96 GLY A O 1
ATOM 719 N N . VAL A 1 97 ? -15.379 -6.503 21.267 1.00 87.62 97 VAL A N 1
ATOM 720 C CA . VAL A 1 97 ? -16.640 -6.147 21.945 1.00 87.62 97 VAL A CA 1
ATOM 721 C C . VAL A 1 97 ? -17.509 -7.379 22.208 1.00 87.62 97 VAL A C 1
ATOM 723 O O . VAL A 1 97 ? -18.065 -7.529 23.296 1.00 87.62 97 VAL A O 1
ATOM 726 N N . HIS A 1 98 ? -17.646 -8.276 21.228 1.00 85.44 98 HIS A N 1
ATOM 727 C CA . HIS A 1 98 ? -18.454 -9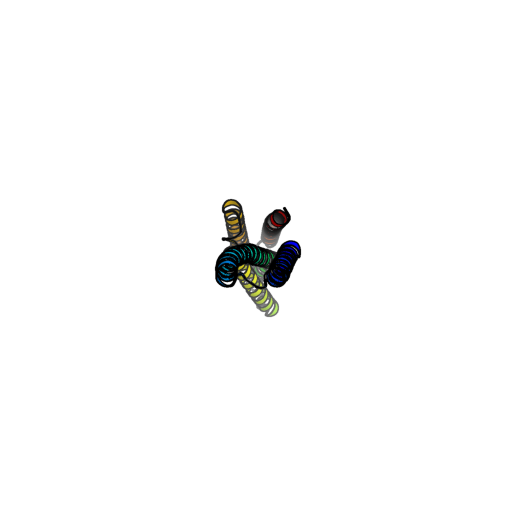.482 21.389 1.00 85.44 98 HIS A CA 1
ATOM 728 C C . HIS A 1 98 ? -17.842 -10.441 22.414 1.00 85.44 98 HIS A C 1
ATOM 730 O O . HIS A 1 98 ? -18.570 -10.978 23.247 1.00 85.44 98 HIS A O 1
ATOM 736 N N . SER A 1 99 ? -16.531 -10.672 22.363 1.00 81.12 99 SER A N 1
ATOM 737 C CA . SER A 1 99 ? -15.828 -11.569 23.282 1.00 81.12 99 SER A CA 1
ATOM 738 C C . SER A 1 99 ? -15.892 -11.077 24.723 1.00 81.12 99 SER A C 1
ATOM 740 O O . SER A 1 99 ? -15.992 -11.881 25.646 1.00 81.12 99 SER A O 1
ATOM 742 N N . ALA A 1 100 ? -15.882 -9.764 24.927 1.00 80.56 100 ALA A N 1
ATOM 743 C CA . ALA A 1 100 ? -15.896 -9.200 26.263 1.00 80.56 100 ALA A CA 1
ATOM 744 C C . ALA A 1 100 ? -17.306 -9.069 26.877 1.00 80.56 100 ALA A C 1
ATOM 746 O O . ALA A 1 100 ? -17.461 -8.992 28.098 1.00 80.56 100 ALA A O 1
ATOM 747 N N . ARG A 1 101 ? -18.373 -9.169 26.069 1.00 80.44 101 ARG A N 1
ATOM 748 C CA . ARG A 1 101 ? -19.727 -9.442 26.577 1.00 80.44 101 ARG A CA 1
ATOM 749 C C . ARG A 1 101 ? -19.769 -10.877 27.122 1.00 80.44 101 ARG A C 1
ATOM 751 O O . ARG A 1 101 ? -20.087 -11.806 26.386 1.00 80.44 101 ARG A O 1
ATOM 758 N N . ARG A 1 102 ? -19.486 -11.036 28.425 1.00 62.84 102 ARG A N 1
ATOM 759 C CA . ARG A 1 102 ? -19.301 -12.272 29.237 1.00 62.84 102 ARG A CA 1
ATOM 760 C C . ARG A 1 102 ? -20.331 -13.430 29.110 1.00 62.84 102 ARG A C 1
ATOM 762 O O . ARG A 1 102 ? -20.333 -14.320 29.958 1.00 62.84 102 ARG A O 1
ATOM 769 N N . ARG A 1 103 ? -21.230 -13.466 28.118 1.00 56.44 103 ARG A N 1
ATOM 770 C CA . ARG A 1 103 ? -22.251 -14.520 27.911 1.00 56.44 103 ARG A CA 1
ATOM 771 C C . ARG A 1 103 ? -22.650 -14.786 26.454 1.00 56.44 103 ARG A C 1
ATOM 773 O O . ARG A 1 103 ? -23.598 -15.538 26.233 1.00 56.44 103 ARG A O 1
ATOM 780 N N . ALA A 1 104 ? -22.002 -14.182 25.462 1.00 59.97 104 ALA A N 1
ATOM 781 C CA . ALA A 1 104 ? -22.357 -14.453 24.074 1.00 59.97 104 ALA A CA 1
ATOM 782 C C . ALA A 1 104 ? -21.564 -15.678 23.570 1.00 59.97 104 ALA A C 1
ATOM 784 O O . ALA A 1 104 ? -20.335 -15.634 23.618 1.00 59.97 104 ALA A O 1
ATOM 785 N N . PRO A 1 105 ? -22.216 -16.773 23.123 1.00 63.53 105 PRO A N 1
ATOM 786 C CA . PRO A 1 105 ? -21.495 -17.880 22.498 1.00 63.53 105 PRO A CA 1
ATOM 787 C C . PRO A 1 105 ? -20.670 -17.327 21.336 1.00 63.53 105 PRO A C 1
ATOM 789 O O . PRO A 1 105 ? -21.183 -16.502 20.579 1.00 63.53 105 PRO A O 1
ATOM 792 N N . GLU A 1 106 ? -19.401 -17.736 21.226 1.00 65.12 106 GLU A N 1
ATOM 793 C CA . GLU A 1 106 ? -18.534 -17.308 20.126 1.00 65.12 106 GLU A CA 1
ATOM 794 C C . GLU A 1 106 ? -19.273 -17.483 18.800 1.00 65.12 106 GLU A C 1
ATOM 796 O O . GLU A 1 106 ? -19.659 -18.589 18.408 1.00 65.12 106 GLU A O 1
ATOM 801 N N . SER A 1 107 ? -19.512 -16.366 18.118 1.00 74.25 107 SER A N 1
ATOM 802 C CA . SER A 1 107 ? -20.116 -16.399 16.800 1.00 74.25 107 SER A CA 1
ATOM 803 C C . SER A 1 107 ? -19.080 -16.964 15.835 1.00 74.25 107 SER A C 1
ATOM 805 O O . SER A 1 107 ? -18.151 -16.258 15.442 1.00 74.25 107 SER A O 1
ATOM 807 N N . LEU A 1 108 ? -19.243 -18.234 15.443 1.00 82.00 108 LEU A N 1
ATOM 808 C CA . LEU A 1 108 ? -18.429 -18.892 14.407 1.00 82.00 108 LEU A CA 1
ATOM 809 C C . LEU A 1 108 ? -18.256 -17.990 13.178 1.00 82.00 108 LEU A C 1
ATOM 811 O O . LEU A 1 108 ? -17.149 -17.824 12.676 1.00 82.00 108 LEU A O 1
ATOM 815 N N . PHE A 1 109 ? -19.337 -17.321 12.771 1.00 85.56 109 PHE A N 1
ATOM 816 C CA . PHE A 1 109 ? -19.333 -16.352 11.680 1.00 85.56 109 PHE A CA 1
ATOM 817 C C . PHE A 1 109 ? -18.356 -15.189 11.906 1.00 85.56 109 PHE A C 1
ATOM 819 O O . PHE A 1 109 ? -17.642 -14.791 10.989 1.00 85.56 109 PHE A O 1
ATOM 826 N N . LEU A 1 110 ? -18.314 -14.621 13.114 1.00 85.75 110 LEU A N 1
ATOM 827 C CA . LEU A 1 110 ? -17.438 -13.494 13.433 1.00 85.75 110 LEU A CA 1
ATOM 828 C C . LEU A 1 110 ? -15.963 -13.916 13.442 1.00 85.75 110 LEU A C 1
ATOM 830 O O . LEU A 1 110 ? -15.116 -13.179 12.939 1.00 85.75 110 LEU A O 1
ATOM 834 N N . ASN A 1 111 ? -15.678 -15.114 13.958 1.00 87.00 111 ASN A N 1
ATOM 835 C CA . ASN A 1 111 ? -14.339 -15.700 13.962 1.00 87.00 111 ASN A CA 1
ATOM 836 C C . ASN A 1 111 ? -13.843 -15.975 12.538 1.00 87.00 111 ASN A C 1
ATOM 838 O O . ASN A 1 111 ? -12.721 -15.605 12.190 1.00 87.00 111 ASN A O 1
ATOM 842 N N . GLU A 1 112 ? -14.688 -16.563 11.690 1.00 91.75 112 GLU A N 1
ATOM 843 C CA . GLU A 1 112 ? -14.378 -16.786 10.275 1.00 91.75 112 GLU A CA 1
ATOM 844 C C . GLU A 1 112 ? -14.182 -15.467 9.519 1.00 91.75 112 GLU A C 1
ATOM 846 O O . GLU A 1 112 ? -13.213 -15.319 8.773 1.00 91.75 112 GLU A O 1
ATOM 851 N N . ALA A 1 113 ? -15.049 -14.478 9.748 1.00 91.44 113 ALA A N 1
ATOM 852 C CA . ALA A 1 113 ? -14.942 -13.172 9.108 1.00 91.44 113 ALA A CA 1
ATOM 853 C C . ALA A 1 113 ? -13.671 -12.417 9.530 1.00 91.44 113 ALA A C 1
ATOM 855 O O . ALA A 1 113 ? -12.993 -11.838 8.679 1.00 91.44 113 ALA A O 1
ATOM 856 N N . LEU A 1 114 ? -13.314 -12.453 10.820 1.00 92.81 114 LEU A N 1
ATOM 857 C CA . LEU A 1 114 ? -12.069 -11.873 11.324 1.00 92.81 114 LEU A CA 1
ATOM 858 C C . LEU A 1 114 ? -10.849 -12.590 10.744 1.00 92.81 114 LEU A C 1
ATOM 860 O O . LEU A 1 114 ? -9.898 -11.928 10.332 1.00 92.81 114 LEU A O 1
ATOM 864 N N . LYS A 1 115 ? -10.874 -13.927 10.686 1.00 94.56 115 LYS A N 1
ATOM 865 C CA . LYS A 1 115 ? -9.796 -14.723 10.094 1.00 94.56 115 LYS A CA 1
ATOM 866 C C . LYS A 1 115 ? -9.586 -14.359 8.624 1.00 94.56 115 LYS A C 1
ATOM 868 O O . LYS A 1 115 ? -8.469 -14.021 8.250 1.00 94.56 115 LYS A O 1
ATOM 873 N N . GLY A 1 116 ? -10.653 -14.336 7.825 1.00 95.62 116 GLY A N 1
ATOM 874 C CA . GLY A 1 116 ? -10.570 -13.957 6.414 1.00 95.62 116 GLY A CA 1
ATOM 875 C C . GLY A 1 116 ? -10.100 -12.513 6.213 1.00 95.62 116 GLY A C 1
ATOM 876 O O . GLY A 1 116 ? -9.278 -12.243 5.341 1.00 95.62 116 GLY A O 1
ATOM 877 N N . ALA A 1 117 ? -10.560 -11.575 7.048 1.00 95.25 117 ALA A N 1
ATOM 878 C CA . ALA A 1 117 ? -10.099 -10.188 6.987 1.00 95.25 117 ALA A CA 1
ATOM 879 C C . ALA A 1 117 ? -8.620 -10.039 7.383 1.00 95.25 117 ALA A C 1
ATOM 881 O O . ALA A 1 117 ? -7.910 -9.239 6.780 1.00 95.25 117 ALA A O 1
ATOM 882 N N . ARG A 1 118 ? -8.146 -10.826 8.357 1.00 95.69 118 ARG A N 1
ATOM 883 C CA . ARG A 1 118 ? -6.735 -10.873 8.763 1.00 95.69 118 ARG A CA 1
ATOM 884 C C . ARG A 1 118 ? -5.849 -11.429 7.653 1.00 95.69 118 ARG A C 1
ATOM 886 O O . ARG A 1 118 ? -4.806 -10.855 7.376 1.00 95.69 118 ARG A O 1
ATOM 893 N N . GLU A 1 119 ? -6.253 -12.531 7.027 1.00 97.25 119 GLU A N 1
ATOM 894 C CA . GLU A 1 119 ? -5.517 -13.128 5.905 1.00 97.25 119 GLU A CA 1
ATOM 895 C C . GLU A 1 119 ? -5.418 -12.149 4.728 1.00 97.25 119 GLU A C 1
ATOM 897 O O . GLU A 1 119 ? -4.331 -11.951 4.192 1.00 97.25 119 GLU A O 1
ATOM 902 N N . ALA A 1 120 ? -6.521 -11.472 4.388 1.00 96.94 120 ALA A N 1
ATOM 903 C CA . ALA A 1 120 ? -6.531 -10.446 3.348 1.00 96.94 120 ALA A CA 1
ATOM 904 C C . ALA A 1 120 ? -5.625 -9.250 3.687 1.00 96.94 120 ALA A C 1
ATOM 906 O O . ALA A 1 120 ? -4.897 -8.779 2.818 1.00 96.94 120 ALA A O 1
ATOM 907 N N . TRP A 1 121 ? -5.647 -8.775 4.937 1.00 97.12 121 TRP A N 1
ATOM 908 C CA . TRP A 1 121 ? -4.764 -7.698 5.393 1.00 97.12 121 TRP A CA 1
ATOM 909 C C . TRP A 1 121 ? -3.289 -8.095 5.315 1.00 97.12 121 TRP A C 1
ATOM 911 O O . TRP A 1 121 ? -2.498 -7.360 4.737 1.00 97.12 121 TRP A O 1
ATOM 921 N N . ASN A 1 122 ? -2.926 -9.269 5.835 1.00 96.56 122 ASN A N 1
ATOM 922 C CA . ASN A 1 122 ? -1.543 -9.746 5.817 1.00 96.56 122 ASN A CA 1
ATOM 923 C C . ASN A 1 122 ? -1.020 -9.934 4.386 1.00 96.56 122 ASN A C 1
ATOM 925 O O . ASN A 1 122 ? 0.139 -9.642 4.111 1.00 96.56 122 ASN A O 1
ATOM 929 N N . LEU A 1 123 ? -1.869 -10.416 3.472 1.00 97.19 123 LEU A N 1
ATOM 930 C CA .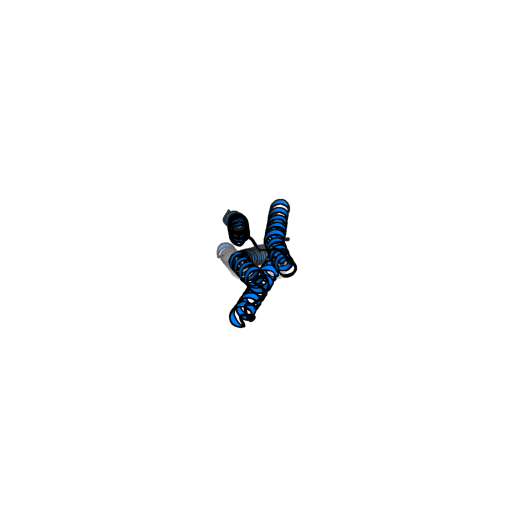 LEU A 1 123 ? -1.509 -10.534 2.063 1.00 97.19 123 LEU A CA 1
ATOM 931 C C . LEU A 1 123 ? -1.276 -9.154 1.437 1.00 97.19 123 LEU A C 1
ATOM 933 O O . LEU A 1 123 ? -0.225 -8.934 0.845 1.00 97.19 123 LEU A O 1
ATOM 937 N N . ALA A 1 124 ? -2.219 -8.223 1.609 1.00 96.75 124 ALA A N 1
ATOM 938 C CA . ALA A 1 124 ? -2.114 -6.862 1.081 1.00 96.75 124 ALA A CA 1
ATOM 939 C C . ALA A 1 124 ? -0.873 -6.126 1.614 1.00 96.75 124 ALA A C 1
ATOM 941 O O . ALA A 1 124 ? -0.177 -5.431 0.876 1.00 96.75 124 ALA A O 1
ATOM 942 N N . GLU A 1 125 ? -0.574 -6.299 2.900 1.00 96.44 125 GLU A N 1
ATOM 943 C CA . GLU A 1 125 ? 0.583 -5.699 3.556 1.00 96.44 125 GLU A CA 1
ATOM 944 C C . GLU A 1 125 ? 1.903 -6.274 3.032 1.00 96.44 125 GLU A C 1
ATOM 946 O O . GLU A 1 125 ? 2.781 -5.509 2.624 1.00 96.44 125 GLU A O 1
ATOM 951 N N . SER A 1 126 ? 2.006 -7.602 2.935 1.00 96.88 126 SER A N 1
ATOM 952 C CA . SER A 1 126 ? 3.181 -8.275 2.379 1.00 96.88 126 SER A CA 1
ATOM 953 C C . SER A 1 126 ? 3.404 -7.931 0.903 1.00 96.88 126 SER A C 1
ATOM 955 O O . SER A 1 126 ? 4.541 -7.685 0.495 1.00 96.88 126 SER A O 1
ATOM 957 N N . GLU A 1 127 ? 2.338 -7.873 0.101 1.00 96.56 127 GLU A N 1
ATOM 958 C CA . GLU A 1 127 ? 2.413 -7.471 -1.306 1.00 96.56 127 GLU A CA 1
ATOM 959 C C . GLU A 1 127 ? 2.840 -6.008 -1.459 1.00 96.56 127 GLU A C 1
ATOM 961 O O . GLU A 1 127 ? 3.625 -5.693 -2.356 1.00 96.56 127 GLU A O 1
ATOM 966 N N . CYS A 1 128 ? 2.363 -5.119 -0.582 1.00 96.50 128 CYS A N 1
ATOM 967 C CA . CYS A 1 128 ? 2.758 -3.714 -0.580 1.00 96.50 128 CYS A CA 1
ATOM 968 C C . CYS A 1 128 ? 4.236 -3.541 -0.235 1.00 96.50 128 CYS A C 1
ATOM 970 O O . CYS A 1 128 ? 4.944 -2.861 -0.974 1.00 96.50 128 CYS A O 1
ATOM 972 N N . LEU A 1 129 ? 4.724 -4.201 0.819 1.00 95.62 129 LEU A N 1
ATOM 973 C CA . LEU A 1 129 ? 6.143 -4.176 1.185 1.00 95.62 129 LEU A CA 1
ATOM 974 C C . LEU A 1 129 ? 7.030 -4.679 0.044 1.00 95.62 129 LEU A C 1
ATOM 976 O O . LEU A 1 129 ? 7.949 -3.978 -0.373 1.00 95.62 129 LEU A O 1
ATOM 980 N N . ALA A 1 130 ? 6.697 -5.834 -0.535 1.00 95.75 130 ALA A N 1
ATOM 981 C CA . ALA A 1 130 ? 7.446 -6.379 -1.664 1.00 95.75 130 ALA A CA 1
ATOM 982 C C . ALA A 1 130 ? 7.446 -5.429 -2.876 1.00 95.75 130 ALA A C 1
ATOM 984 O O . ALA A 1 130 ? 8.461 -5.271 -3.552 1.00 95.75 130 ALA A O 1
ATOM 985 N N . ALA A 1 131 ? 6.317 -4.770 -3.154 1.00 95.44 131 ALA A N 1
ATOM 986 C CA . ALA A 1 131 ? 6.229 -3.809 -4.247 1.00 95.44 131 ALA A CA 1
ATOM 987 C C . ALA A 1 131 ? 6.996 -2.504 -3.963 1.00 95.44 131 ALA A C 1
ATOM 989 O O . ALA A 1 131 ? 7.500 -1.886 -4.904 1.00 95.44 131 ALA A O 1
ATOM 990 N N . ILE A 1 132 ? 7.094 -2.080 -2.698 1.00 95.19 132 ILE A N 1
ATOM 991 C CA . ILE A 1 132 ? 7.933 -0.949 -2.282 1.00 95.19 132 ILE A CA 1
ATOM 992 C C . ILE A 1 132 ? 9.407 -1.297 -2.505 1.00 95.19 132 ILE A C 1
ATOM 994 O O . ILE A 1 132 ? 10.098 -0.525 -3.170 1.00 95.19 132 ILE A O 1
ATOM 998 N N . ASP A 1 133 ? 9.860 -2.467 -2.050 1.00 94.00 133 ASP A N 1
ATOM 999 C CA . ASP A 1 133 ? 11.246 -2.929 -2.215 1.00 94.00 133 ASP A CA 1
ATOM 1000 C C . ASP A 1 133 ? 11.649 -3.006 -3.696 1.00 94.00 133 ASP A C 1
ATOM 1002 O O . ASP A 1 133 ? 12.706 -2.519 -4.099 1.00 94.00 133 ASP A O 1
ATOM 1006 N N . GLU A 1 134 ? 10.770 -3.526 -4.560 1.00 92.94 134 GLU A N 1
ATOM 1007 C CA . GLU A 1 134 ? 11.001 -3.553 -6.013 1.00 92.94 134 GLU A CA 1
ATOM 1008 C C . GLU A 1 134 ? 11.178 -2.153 -6.625 1.00 92.94 134 GLU A C 1
ATOM 1010 O O . GLU A 1 134 ? 11.801 -2.005 -7.681 1.00 92.94 134 GLU A O 1
ATOM 1015 N N . CYS A 1 135 ? 10.647 -1.118 -5.975 1.00 92.19 135 CYS A N 1
ATOM 1016 C CA . CYS A 1 135 ? 10.742 0.258 -6.433 1.00 92.19 135 CYS A CA 1
ATOM 1017 C C . CYS A 1 135 ? 11.993 1.008 -5.946 1.00 92.19 135 CYS A C 1
ATOM 1019 O O . CYS A 1 135 ? 12.261 2.090 -6.481 1.00 92.19 135 CYS A O 1
ATOM 1021 N N . GLU A 1 136 ? 12.767 0.457 -5.003 1.00 91.88 136 GLU A N 1
ATOM 1022 C CA . GLU A 1 136 ? 13.941 1.105 -4.391 1.00 91.88 136 GLU A CA 1
ATOM 1023 C C . GLU A 1 136 ? 14.917 1.646 -5.448 1.00 91.88 136 GLU A C 1
ATOM 1025 O O . GLU A 1 136 ? 15.310 2.808 -5.423 1.00 91.88 136 GLU A O 1
ATOM 1030 N N . PHE A 1 137 ? 15.229 0.843 -6.467 1.00 86.50 137 PHE A N 1
ATOM 1031 C CA . PHE A 1 137 ? 16.198 1.211 -7.508 1.00 86.50 137 PHE A CA 1
ATOM 1032 C C . PHE A 1 137 ? 15.670 2.201 -8.559 1.00 86.50 137 PHE A C 1
ATOM 1034 O O . PHE A 1 137 ? 16.412 2.602 -9.463 1.00 86.50 137 PHE A O 1
ATOM 1041 N N . PHE A 1 138 ? 14.383 2.549 -8.514 1.00 87.81 138 PHE A N 1
ATOM 1042 C CA . PHE A 1 138 ? 13.713 3.308 -9.572 1.00 87.81 138 PHE A CA 1
ATOM 1043 C C . PHE A 1 138 ? 13.152 4.657 -9.121 1.00 87.81 138 PHE A C 1
ATOM 1045 O O . PHE A 1 138 ? 12.807 5.478 -9.987 1.00 87.81 138 PHE A O 1
ATOM 1052 N N . ILE A 1 139 ? 13.023 4.869 -7.815 1.00 90.06 139 ILE A N 1
ATOM 1053 C CA . ILE A 1 139 ? 12.428 6.051 -7.189 1.00 90.06 139 ILE A CA 1
ATOM 1054 C C . ILE A 1 139 ? 13.526 6.862 -6.491 1.00 90.06 139 ILE A C 1
ATOM 1056 O O . ILE A 1 139 ? 14.529 6.311 -6.059 1.00 90.06 139 ILE A O 1
ATOM 1060 N N . ASP A 1 140 ? 13.338 8.178 -6.386 1.00 90.81 140 ASP A N 1
ATOM 1061 C CA . ASP A 1 140 ? 14.232 9.036 -5.607 1.00 90.81 140 ASP A CA 1
ATOM 1062 C C . ASP A 1 140 ? 14.209 8.655 -4.115 1.00 90.81 140 ASP A C 1
ATOM 1064 O O . ASP A 1 140 ? 13.132 8.491 -3.536 1.00 90.81 140 ASP A O 1
ATOM 1068 N N . ASP A 1 141 ? 15.374 8.617 -3.462 1.00 91.69 141 ASP A N 1
ATOM 1069 C CA . ASP A 1 141 ? 15.529 8.217 -2.051 1.00 91.69 141 ASP A CA 1
ATOM 1070 C C . ASP A 1 141 ? 14.563 8.929 -1.090 1.00 91.69 141 ASP A C 1
ATOM 1072 O O . ASP A 1 141 ? 14.072 8.340 -0.126 1.00 91.69 141 ASP A O 1
ATOM 1076 N N . SER A 1 142 ? 14.270 10.210 -1.340 1.00 93.06 142 SER A N 1
ATOM 1077 C CA . SER A 1 142 ? 13.341 10.994 -0.519 1.00 93.06 142 SER A CA 1
ATOM 1078 C C . SER A 1 142 ? 11.908 10.470 -0.610 1.00 93.06 142 SER A C 1
ATOM 1080 O O . SER A 1 142 ? 11.227 10.356 0.407 1.00 93.06 142 SER A O 1
ATOM 1082 N N . LYS A 1 143 ? 11.467 10.108 -1.817 1.00 92.69 143 LYS A N 1
ATOM 1083 C CA . LYS A 1 143 ? 10.133 9.571 -2.089 1.00 92.69 143 LYS A CA 1
ATOM 1084 C C . LYS A 1 143 ? 10.007 8.117 -1.662 1.00 92.69 143 LYS A C 1
ATOM 1086 O O . LYS A 1 143 ? 8.958 7.726 -1.159 1.00 92.69 143 LYS A O 1
ATOM 1091 N N . PHE A 1 144 ? 11.075 7.341 -1.816 1.00 93.81 144 PHE A N 1
ATOM 1092 C CA . PHE A 1 144 ? 11.147 5.984 -1.288 1.00 93.81 144 PHE A CA 1
ATOM 1093 C C . PHE A 1 144 ? 11.016 5.982 0.240 1.00 93.81 144 PHE A C 1
ATOM 1095 O O . PHE A 1 144 ? 10.175 5.278 0.791 1.00 93.81 144 PHE A O 1
ATOM 1102 N N . ARG A 1 145 ? 11.761 6.853 0.931 1.00 94.69 145 ARG A N 1
ATOM 1103 C CA . ARG A 1 145 ? 11.640 7.016 2.385 1.00 94.69 145 ARG A CA 1
ATOM 1104 C C . ARG A 1 145 ? 10.227 7.426 2.808 1.00 94.69 145 ARG A C 1
ATOM 1106 O O . ARG A 1 145 ? 9.726 6.903 3.796 1.00 94.69 145 ARG A O 1
ATOM 1113 N N . GLU A 1 146 ? 9.592 8.341 2.076 1.00 95.31 146 GLU A N 1
ATOM 1114 C CA . GLU A 1 146 ? 8.207 8.762 2.339 1.00 95.31 146 GLU A CA 1
ATOM 1115 C C . GLU A 1 146 ? 7.221 7.582 2.219 1.00 95.31 146 GLU A C 1
ATOM 1117 O O . GLU A 1 146 ? 6.387 7.406 3.104 1.00 95.31 146 GLU A O 1
ATOM 1122 N N . LEU A 1 147 ? 7.365 6.725 1.196 1.00 94.56 147 LEU A N 1
ATOM 1123 C CA . LEU A 1 147 ? 6.562 5.500 1.044 1.00 94.56 147 LEU A CA 1
ATOM 1124 C C . LEU A 1 147 ? 6.726 4.550 2.235 1.00 94.56 147 LEU A C 1
ATOM 1126 O O . LEU A 1 147 ? 5.732 4.087 2.789 1.00 94.56 147 LEU A O 1
ATOM 1130 N N . VAL A 1 148 ? 7.973 4.277 2.630 1.00 95.38 148 VAL A N 1
ATOM 1131 C CA . VAL A 1 148 ? 8.284 3.365 3.741 1.00 95.38 148 VAL A CA 1
ATOM 1132 C C . VAL A 1 148 ? 7.702 3.889 5.053 1.00 95.38 148 VAL A C 1
ATOM 1134 O O . VAL A 1 148 ? 7.063 3.137 5.781 1.00 95.38 148 VAL A O 1
ATOM 1137 N N . ILE A 1 149 ? 7.868 5.183 5.345 1.00 96.38 149 ILE A N 1
ATOM 1138 C CA . ILE A 1 149 ? 7.319 5.790 6.564 1.00 96.38 149 ILE A CA 1
ATOM 1139 C C . ILE A 1 149 ? 5.793 5.663 6.587 1.00 96.38 149 ILE A C 1
ATOM 1141 O O . ILE A 1 149 ? 5.243 5.187 7.576 1.00 96.38 149 ILE A O 1
ATOM 1145 N N . LEU A 1 150 ? 5.108 6.025 5.497 1.00 95.25 150 LEU A N 1
ATOM 1146 C CA . LEU A 1 150 ? 3.646 5.934 5.427 1.00 95.25 150 LEU A CA 1
ATOM 1147 C C . LEU A 1 150 ? 3.139 4.493 5.572 1.00 95.25 150 LEU A C 1
ATOM 1149 O O . LEU A 1 150 ? 2.115 4.273 6.222 1.00 95.25 150 LEU A O 1
ATOM 1153 N N . GLN A 1 151 ? 3.848 3.513 5.004 1.00 95.50 151 GLN A N 1
ATOM 1154 C CA . GLN A 1 151 ? 3.517 2.097 5.171 1.00 95.50 151 GLN A CA 1
ATOM 1155 C C . GLN A 1 151 ? 3.658 1.665 6.637 1.00 95.50 151 GLN A C 1
ATOM 1157 O O . GLN A 1 151 ? 2.736 1.048 7.172 1.00 95.50 151 GLN A O 1
ATOM 1162 N N . ILE A 1 152 ? 4.757 2.041 7.301 1.00 96.06 152 ILE A N 1
ATOM 1163 C CA . ILE A 1 152 ? 5.005 1.714 8.712 1.00 96.06 152 ILE A CA 1
ATOM 1164 C C . ILE A 1 152 ? 3.941 2.352 9.606 1.00 96.06 152 ILE A C 1
ATOM 1166 O O . ILE A 1 152 ? 3.417 1.697 10.506 1.00 96.06 152 ILE A O 1
ATOM 1170 N N . GLU A 1 153 ? 3.595 3.616 9.364 1.00 96.06 153 GLU A N 1
ATOM 1171 C CA . GLU A 1 153 ? 2.563 4.304 10.137 1.00 96.06 153 GLU A CA 1
ATOM 1172 C C . GLU A 1 153 ? 1.181 3.669 9.951 1.00 96.06 153 GLU A C 1
ATOM 1174 O O . GLU A 1 153 ? 0.446 3.498 10.924 1.00 96.06 153 GLU A O 1
ATOM 1179 N N . LEU A 1 154 ? 0.823 3.294 8.717 1.00 96.38 154 LEU A N 1
ATOM 1180 C CA . LEU A 1 154 ? -0.430 2.596 8.439 1.00 96.38 154 LEU A CA 1
ATOM 1181 C C . LEU A 1 154 ? -0.471 1.239 9.150 1.00 96.38 154 LEU A C 1
ATOM 1183 O O . LEU A 1 154 ? -1.466 0.919 9.800 1.00 96.38 154 LEU A O 1
ATOM 1187 N N . TYR A 1 155 ? 0.609 0.461 9.061 1.00 95.81 155 TYR A N 1
ATOM 1188 C CA . TYR A 1 155 ? 0.729 -0.813 9.763 1.00 95.81 155 TYR A CA 1
ATOM 1189 C C . TYR A 1 155 ? 0.595 -0.631 11.277 1.00 95.81 155 TYR A C 1
ATOM 1191 O O . TYR A 1 155 ? -0.207 -1.315 11.915 1.00 95.81 155 TYR A O 1
ATOM 1199 N N . GLY A 1 156 ? 1.329 0.331 11.842 1.00 96.38 156 GLY A N 1
ATOM 1200 C CA . GLY A 1 156 ? 1.298 0.653 13.265 1.00 96.38 156 GLY A CA 1
ATOM 1201 C C . GLY A 1 156 ? -0.097 1.042 13.749 1.00 96.38 156 GLY A C 1
ATOM 1202 O O . GLY A 1 156 ? -0.530 0.563 14.793 1.00 96.38 156 GLY A O 1
ATOM 1203 N N . LEU A 1 157 ? -0.837 1.834 12.967 1.00 96.56 157 LEU A N 1
ATOM 1204 C CA . LEU A 1 157 ? -2.221 2.198 13.273 1.00 96.56 157 LEU A CA 1
ATOM 1205 C C . LEU A 1 157 ? -3.145 0.971 13.304 1.00 96.56 157 LEU A C 1
ATOM 1207 O O . LEU A 1 157 ? -3.918 0.795 14.244 1.00 96.56 157 LEU A O 1
ATOM 1211 N N . VAL A 1 158 ? -3.076 0.122 12.276 1.00 96.00 158 VAL A N 1
ATOM 1212 C CA . VAL A 1 158 ? -3.966 -1.040 12.127 1.00 96.00 158 VAL A CA 1
ATOM 1213 C C . VAL A 1 158 ? -3.686 -2.092 13.198 1.00 96.00 158 VAL A C 1
ATOM 1215 O O . VAL A 1 158 ? -4.615 -2.610 13.822 1.00 96.00 158 VAL A O 1
ATOM 1218 N N . VAL A 1 159 ? -2.409 -2.412 13.420 1.00 94.56 159 VAL A N 1
ATOM 1219 C CA . VAL A 1 159 ? -1.997 -3.409 14.414 1.00 94.56 159 VAL A CA 1
ATOM 1220 C C . VAL A 1 159 ? -2.187 -2.882 15.827 1.00 94.56 159 VAL A C 1
ATOM 1222 O O . VAL A 1 159 ? -2.745 -3.608 16.643 1.00 94.56 159 VAL A O 1
ATOM 1225 N N . GLY A 1 160 ? -1.837 -1.619 16.086 1.00 94.50 160 GLY A N 1
ATOM 1226 C CA . GLY A 1 160 ? -2.079 -0.969 17.373 1.00 94.50 160 GLY A CA 1
ATOM 1227 C C . GLY A 1 160 ? -3.556 -1.006 17.755 1.00 94.50 160 GLY A C 1
ATOM 1228 O O . GLY A 1 160 ? -3.895 -1.483 18.833 1.00 94.50 160 GLY A O 1
ATOM 1229 N N . PHE A 1 161 ? -4.451 -0.638 16.831 1.00 94.31 161 PHE A N 1
ATOM 1230 C CA . PHE A 1 161 ? -5.892 -0.731 17.070 1.00 94.31 161 PHE A CA 1
ATOM 1231 C C . PHE A 1 161 ? -6.350 -2.172 17.342 1.00 94.31 161 PHE A C 1
ATOM 1233 O O . PHE A 1 161 ? -7.146 -2.428 18.240 1.00 94.31 161 PHE A O 1
ATOM 1240 N N . LYS A 1 162 ? -5.856 -3.150 16.576 1.00 92.56 162 LYS A N 1
ATOM 1241 C CA . LYS A 1 162 ? -6.186 -4.566 16.794 1.00 92.56 162 LYS A CA 1
ATOM 1242 C C . LYS A 1 162 ? -5.700 -5.057 18.166 1.00 92.56 162 LYS A C 1
ATOM 1244 O O . LYS A 1 162 ? -6.436 -5.797 18.816 1.00 92.56 162 LYS A O 1
ATOM 1249 N N . ASP A 1 163 ? -4.512 -4.662 18.605 1.00 92.12 163 ASP A N 1
ATOM 1250 C CA . ASP A 1 163 ? -3.977 -5.045 19.912 1.00 92.12 163 ASP A CA 1
ATOM 1251 C C . ASP A 1 163 ? -4.770 -4.381 21.054 1.00 92.12 163 ASP A C 1
ATOM 1253 O O . ASP A 1 163 ? -5.162 -5.072 21.991 1.00 92.12 163 ASP A O 1
ATOM 1257 N N . GLU A 1 164 ? -5.169 -3.112 20.912 1.00 90.75 164 GLU A N 1
ATOM 1258 C CA . GLU A 1 164 ? -6.110 -2.457 21.837 1.00 90.75 164 GLU A CA 1
ATOM 1259 C C . GLU A 1 164 ? -7.444 -3.219 21.941 1.00 90.75 164 GLU A C 1
ATOM 1261 O O . GLU A 1 164 ? -7.994 -3.383 23.032 1.00 90.75 164 GLU A O 1
ATOM 1266 N N . MET A 1 165 ? -7.971 -3.730 20.820 1.00 89.94 165 MET A N 1
ATOM 1267 C CA . MET A 1 165 ? -9.203 -4.531 20.823 1.00 89.94 165 MET A CA 1
ATOM 1268 C C . MET A 1 165 ? -9.024 -5.914 21.462 1.00 89.94 165 MET A C 1
ATOM 1270 O O . MET A 1 165 ? -9.986 -6.455 22.010 1.00 89.94 165 MET A O 1
ATOM 1274 N N . LEU A 1 166 ? -7.822 -6.496 21.405 1.00 84.62 166 LEU A N 1
ATOM 1275 C CA . LEU A 1 166 ? -7.502 -7.729 22.128 1.00 84.62 166 LEU A CA 1
ATOM 1276 C C . LEU A 1 166 ? -7.414 -7.477 23.632 1.00 84.62 166 LEU A C 1
ATOM 1278 O O . LEU A 1 166 ? -7.942 -8.275 24.402 1.00 84.62 166 LEU A O 1
ATOM 1282 N N . ASP A 1 167 ? -6.834 -6.354 24.053 1.00 86.25 167 ASP A N 1
ATOM 1283 C CA . ASP A 1 167 ? -6.751 -5.983 25.468 1.00 86.25 167 ASP A CA 1
ATOM 1284 C C . ASP A 1 167 ? -8.135 -5.856 26.114 1.00 86.25 167 ASP A C 1
ATOM 1286 O O . ASP A 1 167 ? -8.316 -6.231 27.274 1.00 86.25 167 ASP A O 1
ATOM 1290 N N . LEU A 1 168 ? -9.146 -5.404 25.361 1.00 80.56 168 LEU A N 1
ATOM 1291 C CA . LEU A 1 168 ? -10.537 -5.378 25.828 1.00 80.56 168 LEU A CA 1
ATOM 1292 C C . LEU A 1 168 ? -11.060 -6.761 26.235 1.00 80.56 168 LEU A C 1
ATOM 1294 O O . LEU A 1 168 ? -11.871 -6.847 27.153 1.00 80.56 168 LEU A O 1
ATOM 1298 N N . MET A 1 169 ? -10.594 -7.841 25.597 1.00 74.88 169 MET A N 1
ATOM 1299 C CA . MET A 1 169 ? -11.018 -9.208 25.926 1.00 74.88 169 MET A CA 1
ATOM 1300 C C . MET A 1 169 ? -10.568 -9.644 27.325 1.00 74.88 169 MET A C 1
ATOM 1302 O O . MET A 1 169 ? -11.173 -10.542 27.909 1.00 74.88 169 MET A O 1
ATOM 1306 N N . PHE A 1 170 ? -9.514 -9.022 27.855 1.00 77.69 170 PHE A N 1
ATOM 1307 C CA . PHE A 1 170 ? -8.935 -9.354 29.155 1.00 77.69 170 PHE A CA 1
ATOM 1308 C C . PHE A 1 170 ? -9.401 -8.421 30.280 1.00 77.69 170 PHE A C 1
ATOM 1310 O O . PHE A 1 170 ? -9.096 -8.678 31.444 1.00 77.69 170 PHE A O 1
ATOM 1317 N N . ARG A 1 171 ? -10.147 -7.350 29.969 1.00 76.81 171 ARG A N 1
ATOM 1318 C CA . ARG A 1 171 ? -10.680 -6.436 30.988 1.00 76.81 171 ARG A CA 1
ATOM 1319 C C . ARG A 1 171 ? -11.901 -7.044 31.675 1.00 76.81 171 ARG A C 1
ATOM 1321 O O . ARG A 1 171 ? -12.808 -7.567 31.035 1.00 76.81 171 ARG A O 1
ATOM 1328 N N . GLU A 1 172 ? -11.928 -6.958 33.004 1.00 64.25 172 GLU A N 1
ATOM 1329 C CA . GLU A 1 172 ? -13.051 -7.439 33.819 1.00 64.25 172 GLU A CA 1
ATOM 1330 C C . GLU A 1 172 ? -14.168 -6.401 34.010 1.00 64.25 172 GLU A C 1
ATOM 1332 O O . GLU A 1 172 ? -15.245 -6.746 34.499 1.00 64.25 172 GLU A O 1
ATOM 1337 N N . GLU A 1 173 ? -13.909 -5.149 33.628 1.00 72.81 173 GLU A N 1
ATOM 1338 C CA . GLU A 1 173 ? -14.800 -4.000 33.806 1.00 72.81 173 GLU A CA 1
ATOM 1339 C C . GLU A 1 173 ? -15.900 -3.920 32.734 1.00 72.81 173 GLU A C 1
ATOM 1341 O O . GLU A 1 173 ? -15.798 -4.509 31.656 1.00 72.81 173 GLU A O 1
ATOM 1346 N N . GLU A 1 174 ? -16.968 -3.168 33.031 1.00 76.00 174 GLU A N 1
ATOM 1347 C CA . GLU A 1 174 ? -17.989 -2.831 32.036 1.00 76.00 174 GLU A CA 1
ATOM 1348 C C . GLU A 1 174 ? -17.364 -2.070 30.866 1.00 76.00 174 GLU A C 1
ATOM 1350 O O . GLU A 1 174 ? -16.663 -1.072 31.033 1.00 76.00 174 GLU A O 1
ATOM 1355 N N . ILE A 1 175 ? -17.641 -2.552 29.659 1.00 81.81 175 ILE A N 1
ATOM 1356 C CA . ILE A 1 175 ? -17.112 -1.963 28.439 1.00 81.81 175 ILE A CA 1
ATOM 1357 C C . ILE A 1 175 ? -18.032 -0.855 27.947 1.00 81.81 175 ILE A C 1
ATOM 1359 O O . ILE A 1 175 ? -19.193 -1.092 27.609 1.00 81.81 175 ILE A O 1
ATOM 1363 N N . ASP A 1 176 ? -17.467 0.343 27.817 1.00 87.56 176 ASP A N 1
ATOM 1364 C CA . ASP A 1 176 ? -18.105 1.451 27.119 1.00 87.56 176 ASP A CA 1
ATOM 1365 C C . ASP A 1 176 ? -18.003 1.260 25.595 1.00 87.56 176 ASP A C 1
ATOM 1367 O O . ASP A 1 176 ? -17.057 1.687 24.926 1.00 87.56 176 ASP A O 1
ATOM 1371 N N . GLU A 1 177 ? -19.015 0.603 25.027 1.00 88.00 177 GLU A N 1
ATOM 1372 C CA . GLU A 1 177 ? -19.128 0.396 23.582 1.00 88.00 177 GLU A CA 1
ATOM 1373 C C . GLU A 1 177 ? -19.204 1.698 22.779 1.00 88.00 177 GLU A C 1
ATOM 1375 O O . GLU A 1 177 ? -18.803 1.714 21.612 1.00 88.00 177 GLU A O 1
ATOM 1380 N N . ALA A 1 178 ? -19.738 2.778 23.359 1.00 89.88 178 ALA A N 1
ATOM 1381 C CA . ALA A 1 178 ? -19.834 4.056 22.665 1.00 89.88 178 ALA A CA 1
ATOM 1382 C C . ALA A 1 178 ? -18.439 4.663 22.485 1.00 89.88 178 ALA A C 1
ATOM 1384 O O . ALA A 1 178 ? -18.097 5.082 21.376 1.00 89.88 178 ALA A O 1
ATOM 1385 N N . SER A 1 179 ? -17.614 4.609 23.535 1.00 90.38 179 SER A N 1
ATOM 1386 C CA . SER A 1 179 ? -16.208 5.017 23.480 1.00 90.38 179 SER A CA 1
ATOM 1387 C C . SER A 1 179 ? -15.411 4.198 22.459 1.00 90.38 179 SER A C 1
ATOM 1389 O O . SER A 1 179 ? -14.732 4.774 21.608 1.00 90.38 179 SER A O 1
ATOM 1391 N N . ILE A 1 180 ? -15.570 2.869 22.429 1.00 90.62 180 ILE A N 1
ATOM 1392 C CA . ILE A 1 180 ? -14.881 2.010 21.445 1.00 90.62 180 ILE A CA 1
ATOM 1393 C C . ILE A 1 180 ? -15.281 2.359 20.008 1.00 90.62 180 ILE A C 1
ATOM 1395 O O . ILE A 1 180 ? -14.427 2.467 19.128 1.00 90.62 180 ILE A O 1
ATOM 1399 N N . ARG A 1 181 ? -16.577 2.563 19.743 1.00 91.75 181 ARG A N 1
ATOM 1400 C CA . ARG A 1 181 ? -17.040 2.957 18.402 1.00 91.75 181 ARG A CA 1
ATOM 1401 C C . ARG A 1 181 ? -16.504 4.325 17.993 1.00 91.75 181 ARG A C 1
ATOM 1403 O O . ARG A 1 181 ? -16.202 4.526 16.819 1.00 91.75 181 ARG A O 1
ATOM 1410 N N . GLN A 1 182 ? -16.382 5.254 18.940 1.00 93.69 182 GLN A N 1
ATOM 1411 C CA . GLN A 1 182 ? -15.778 6.558 18.692 1.00 93.69 182 GLN A CA 1
ATOM 1412 C C . GLN A 1 182 ? -14.286 6.426 18.358 1.00 93.69 182 GLN A C 1
ATOM 1414 O O . GLN A 1 182 ? -13.833 7.029 17.386 1.00 93.69 182 GLN A O 1
ATOM 1419 N N . GLN A 1 183 ? -13.540 5.609 19.105 1.00 92.00 183 GLN A N 1
ATOM 1420 C CA . GLN A 1 183 ? -12.131 5.316 18.821 1.00 92.00 183 GLN A CA 1
ATOM 1421 C C . GLN A 1 183 ? -11.958 4.667 17.444 1.00 92.00 183 GLN A C 1
ATOM 1423 O O . GLN A 1 183 ? -11.125 5.118 16.661 1.00 92.00 183 GLN A O 1
ATOM 1428 N N . TYR A 1 184 ? -12.802 3.687 17.102 1.00 94.06 184 TYR A N 1
ATOM 1429 C CA . TYR A 1 184 ? -12.824 3.088 15.767 1.00 94.06 184 TYR A CA 1
ATOM 1430 C C . TYR A 1 184 ? -13.060 4.132 14.676 1.00 94.06 184 TYR A C 1
ATOM 1432 O O . TYR A 1 184 ? -12.321 4.151 13.703 1.00 94.06 184 TYR A O 1
ATOM 1440 N N . ALA A 1 185 ? -14.044 5.022 14.828 1.00 95.44 185 ALA A N 1
ATOM 1441 C CA . ALA A 1 185 ? -14.336 6.035 13.812 1.00 95.44 185 ALA A CA 1
ATOM 1442 C C . ALA A 1 185 ? -13.153 6.996 13.583 1.00 95.44 185 ALA A C 1
ATOM 1444 O O . ALA A 1 185 ? -12.889 7.406 12.452 1.00 95.44 185 ALA A O 1
ATOM 1445 N N . ILE A 1 186 ? -12.423 7.342 14.650 1.00 95.69 186 ILE A N 1
ATOM 1446 C CA . ILE A 1 186 ? -11.200 8.150 14.560 1.00 95.69 186 ILE A CA 1
ATOM 1447 C C . ILE A 1 186 ? -10.113 7.366 13.817 1.00 95.69 186 ILE A C 1
ATOM 1449 O O . ILE A 1 186 ? -9.547 7.877 12.851 1.00 95.69 186 ILE A O 1
ATOM 1453 N N . ALA A 1 187 ? -9.862 6.121 14.224 1.00 95.31 187 ALA A N 1
ATOM 1454 C CA . ALA A 1 187 ? -8.833 5.275 13.633 1.00 95.31 187 ALA A CA 1
ATOM 1455 C C . ALA A 1 187 ? -9.136 4.913 12.165 1.00 95.31 187 ALA A C 1
ATOM 1457 O O . ALA A 1 187 ? -8.236 4.906 11.335 1.00 95.31 187 ALA A O 1
ATOM 1458 N N . GLU A 1 188 ? -10.400 4.678 11.810 1.00 96.06 188 GLU A N 1
ATOM 1459 C CA . GLU A 1 188 ? -10.862 4.414 10.441 1.00 96.06 188 GLU A CA 1
ATOM 1460 C C . GLU A 1 188 ? -10.631 5.620 9.526 1.00 96.06 188 GLU A C 1
ATOM 1462 O O . GLU A 1 188 ? -10.124 5.467 8.410 1.00 96.06 188 GLU A O 1
ATOM 1467 N N . LYS A 1 189 ? -10.967 6.827 9.996 1.00 96.81 189 LYS A N 1
ATOM 1468 C CA . LYS A 1 189 ? -10.733 8.065 9.245 1.00 96.81 189 LYS A CA 1
ATOM 1469 C C . LYS A 1 189 ? -9.243 8.284 8.998 1.00 96.81 189 LYS A C 1
ATOM 1471 O O . LYS A 1 189 ? -8.835 8.618 7.890 1.00 96.81 189 LYS A O 1
ATOM 1476 N N . GLU A 1 190 ? -8.447 8.066 10.031 1.00 96.50 190 GLU A N 1
ATOM 1477 C CA . GLU A 1 190 ? -7.001 8.234 10.012 1.00 96.50 190 GLU A CA 1
ATOM 1478 C C . GLU A 1 190 ? -6.303 7.164 9.140 1.00 96.50 190 GLU A C 1
ATOM 1480 O O . GLU A 1 190 ? -5.354 7.457 8.411 1.00 96.50 190 GLU A O 1
ATOM 1485 N N . CYS A 1 191 ? -6.824 5.935 9.132 1.00 96.38 191 CYS A N 1
ATOM 1486 C CA . CYS A 1 191 ? -6.407 4.856 8.235 1.00 96.38 191 CYS A CA 1
ATOM 1487 C C . CYS A 1 191 ? -6.709 5.203 6.772 1.00 96.38 191 CYS A C 1
ATOM 1489 O O . CYS A 1 191 ? -5.825 5.125 5.918 1.00 96.38 191 CYS A O 1
ATOM 1491 N N . SER A 1 192 ? -7.935 5.655 6.498 1.00 95.62 192 SER A N 1
ATOM 1492 C CA . SER A 1 192 ? -8.369 6.050 5.153 1.00 95.62 192 SER A CA 1
ATOM 1493 C C . SER A 1 192 ? -7.529 7.206 4.615 1.00 95.62 192 SER A C 1
ATOM 1495 O O . SER A 1 192 ? -7.070 7.149 3.478 1.00 95.62 192 SER A O 1
ATOM 1497 N N . PHE A 1 193 ? -7.240 8.204 5.456 1.00 96.56 193 PHE A N 1
ATOM 1498 C CA . PHE A 1 193 ? -6.365 9.321 5.105 1.00 96.56 193 PHE A CA 1
ATOM 1499 C C . PHE A 1 193 ? -4.956 8.858 4.697 1.00 96.56 193 PHE A C 1
ATOM 1501 O O . PHE A 1 193 ? -4.432 9.306 3.679 1.00 96.56 193 PHE A O 1
ATOM 1508 N N . ARG A 1 194 ? -4.345 7.924 5.440 1.00 95.88 194 ARG A N 1
ATOM 1509 C CA . ARG A 1 194 ? -3.023 7.377 5.076 1.00 95.88 194 ARG A CA 1
ATOM 1510 C C . ARG A 1 194 ? -3.046 6.582 3.776 1.00 95.88 194 ARG A C 1
ATOM 1512 O O . ARG A 1 194 ? -2.120 6.709 2.978 1.00 95.88 194 ARG A O 1
ATOM 1519 N N . ILE A 1 195 ? -4.091 5.787 3.547 1.00 96.19 195 ILE A N 1
ATOM 1520 C CA . ILE A 1 195 ? -4.263 5.038 2.294 1.00 96.19 195 ILE A CA 1
ATOM 1521 C C . ILE A 1 195 ? -4.398 6.010 1.113 1.00 96.19 195 ILE A C 1
ATOM 1523 O O . ILE A 1 195 ? -3.719 5.846 0.100 1.00 96.19 195 ILE A O 1
ATOM 1527 N N . GLU A 1 196 ? -5.207 7.062 1.250 1.00 96.38 196 GLU A N 1
ATOM 1528 C CA . GLU A 1 196 ? -5.332 8.116 0.236 1.00 96.38 196 GLU A CA 1
ATOM 1529 C C . GLU A 1 196 ? -3.997 8.823 -0.023 1.00 96.38 196 GLU A C 1
ATOM 1531 O O . GLU A 1 196 ? -3.618 9.024 -1.179 1.00 96.38 196 GLU A O 1
ATOM 1536 N N . TYR A 1 197 ? -3.232 9.124 1.028 1.00 96.44 197 TYR A N 1
ATOM 1537 C CA . TYR A 1 197 ? -1.925 9.749 0.861 1.00 96.44 197 TYR A CA 1
ATOM 1538 C C . TYR A 1 197 ? -0.934 8.822 0.132 1.00 96.44 197 TYR A C 1
ATOM 1540 O O . TYR A 1 197 ? -0.231 9.259 -0.784 1.00 96.44 197 TYR A O 1
ATOM 1548 N N . LEU A 1 198 ? -0.930 7.520 0.440 1.00 95.44 198 LEU A N 1
ATOM 1549 C CA . LEU A 1 198 ? -0.163 6.525 -0.318 1.00 95.44 198 LEU A CA 1
ATOM 1550 C C . LEU A 1 198 ? -0.588 6.489 -1.795 1.00 95.44 198 LEU A C 1
ATOM 1552 O O . LEU A 1 198 ? 0.273 6.482 -2.680 1.00 95.44 198 LEU A O 1
ATOM 1556 N N . HIS A 1 199 ? -1.891 6.527 -2.091 1.00 95.75 199 HIS A N 1
ATOM 1557 C CA . HIS A 1 199 ? -2.384 6.594 -3.470 1.00 95.75 199 HIS A CA 1
ATOM 1558 C C . HIS A 1 199 ? -1.880 7.829 -4.212 1.00 95.75 199 HIS A C 1
ATOM 1560 O O . HIS A 1 199 ? -1.422 7.718 -5.356 1.00 95.75 199 HIS A O 1
ATOM 1566 N N . ASP A 1 200 ? -1.952 8.998 -3.582 1.00 95.44 200 ASP A N 1
ATOM 1567 C CA . ASP A 1 200 ? -1.501 10.250 -4.177 1.00 95.44 200 ASP A CA 1
ATOM 1568 C C . ASP A 1 200 ? 0.013 10.258 -4.398 1.00 95.44 200 ASP A C 1
ATOM 1570 O O . ASP A 1 200 ? 0.487 10.689 -5.459 1.00 95.44 200 ASP A O 1
ATOM 1574 N N . LEU A 1 201 ? 0.777 9.690 -3.465 1.00 94.38 201 LEU A N 1
ATOM 1575 C CA . LEU A 1 201 ? 2.216 9.527 -3.606 1.00 94.38 201 LEU A CA 1
ATOM 1576 C C . LEU A 1 201 ? 2.552 8.621 -4.798 1.00 94.38 201 LEU A C 1
ATOM 1578 O O . LEU A 1 201 ? 3.303 9.035 -5.686 1.00 94.38 201 LEU A O 1
ATOM 1582 N N . VAL A 1 202 ? 1.927 7.446 -4.909 1.00 93.94 202 VAL A N 1
ATOM 1583 C CA . VAL A 1 202 ? 2.107 6.537 -6.058 1.00 93.94 202 VAL A CA 1
ATOM 1584 C C . VAL A 1 202 ? 1.680 7.192 -7.373 1.00 93.94 202 VAL A C 1
ATOM 1586 O O . VAL A 1 202 ? 2.349 7.054 -8.404 1.00 93.94 202 VAL A O 1
ATOM 1589 N N . LYS A 1 203 ? 0.589 7.960 -7.370 1.00 93.25 203 LYS A N 1
ATOM 1590 C CA . LYS A 1 203 ? 0.134 8.713 -8.544 1.00 93.25 203 LYS A CA 1
ATOM 1591 C C . LYS A 1 203 ? 1.158 9.768 -8.965 1.00 93.25 203 LYS A C 1
ATOM 1593 O O . LYS A 1 203 ? 1.414 9.902 -10.164 1.00 93.25 203 LYS A O 1
ATOM 1598 N N . SER A 1 204 ? 1.772 10.470 -8.013 1.00 92.50 204 SER A N 1
ATOM 1599 C CA . SER A 1 204 ? 2.824 11.457 -8.282 1.00 92.50 204 SER A CA 1
ATOM 1600 C C . SER A 1 204 ? 4.071 10.811 -8.903 1.00 92.50 204 SER A C 1
ATOM 1602 O O . SER A 1 204 ? 4.588 11.308 -9.907 1.00 92.50 204 SER A O 1
ATOM 1604 N N . LEU A 1 205 ? 4.469 9.637 -8.402 1.00 90.38 205 LEU A N 1
ATOM 1605 C CA . LEU A 1 205 ? 5.592 8.848 -8.915 1.00 90.38 205 LEU A CA 1
ATOM 1606 C C . LEU A 1 205 ? 5.368 8.404 -10.363 1.00 90.38 205 LEU A C 1
ATOM 1608 O O . LEU A 1 205 ? 6.269 8.470 -11.200 1.00 90.38 205 LEU A O 1
ATOM 1612 N N . ARG A 1 206 ? 4.133 8.018 -10.694 1.00 86.12 206 ARG A N 1
ATOM 1613 C CA . ARG A 1 206 ? 3.745 7.660 -12.065 1.00 86.12 206 ARG A CA 1
ATOM 1614 C C . ARG A 1 206 ? 3.606 8.869 -12.985 1.00 86.12 206 ARG A C 1
ATOM 1616 O O . ARG A 1 206 ? 3.872 8.750 -14.177 1.00 86.12 206 ARG A O 1
ATOM 1623 N N . ALA A 1 207 ? 3.183 10.024 -12.475 1.00 84.38 207 ALA A N 1
ATOM 1624 C CA . ALA A 1 207 ? 3.089 11.247 -13.269 1.00 84.38 207 ALA A CA 1
ATOM 1625 C C . ALA A 1 207 ? 4.477 11.758 -13.689 1.00 84.38 207 ALA A C 1
ATOM 1627 O O . ALA A 1 207 ? 4.637 12.206 -14.825 1.00 84.38 207 ALA A O 1
ATOM 1628 N N . GLY A 1 208 ? 5.484 11.605 -12.820 1.00 73.00 208 GLY A N 1
ATOM 1629 C CA . GLY A 1 208 ? 6.886 11.888 -13.139 1.00 73.00 208 GLY A CA 1
ATOM 1630 C C . GLY A 1 208 ? 7.447 11.057 -14.300 1.00 73.00 208 GLY A C 1
ATOM 1631 O O . GLY A 1 208 ? 8.405 11.479 -14.929 1.00 73.00 208 GLY A O 1
ATOM 1632 N N . PHE A 1 209 ? 6.827 9.921 -14.640 1.00 63.50 209 PHE A N 1
ATOM 1633 C CA . PHE A 1 209 ? 7.225 9.071 -15.771 1.00 63.50 209 PHE A CA 1
ATOM 1634 C C . PHE A 1 209 ? 6.763 9.595 -17.144 1.00 63.50 209 PHE A C 1
ATOM 1636 O O . PHE A 1 209 ? 7.285 9.164 -18.165 1.00 63.50 209 PHE A O 1
ATOM 1643 N N . ARG A 1 210 ? 5.757 10.483 -17.202 1.00 57.59 210 ARG A N 1
ATOM 1644 C CA . ARG A 1 210 ? 5.207 11.001 -18.475 1.00 57.59 210 ARG A CA 1
ATOM 1645 C C . ARG A 1 210 ? 5.939 12.236 -19.019 1.00 57.59 210 ARG A C 1
ATOM 1647 O O . ARG A 1 210 ? 5.547 12.723 -20.078 1.00 57.59 210 ARG A O 1
ATOM 1654 N N . LYS A 1 211 ? 6.923 12.762 -18.290 1.00 47.47 211 LYS A N 1
ATOM 1655 C CA . LYS A 1 211 ? 7.771 13.885 -18.709 1.00 47.47 211 LYS A CA 1
ATOM 1656 C C . LYS A 1 211 ? 9.130 13.362 -19.144 1.00 47.47 211 LYS A C 1
ATOM 1658 O O . LYS A 1 211 ? 9.654 13.928 -20.123 1.00 47.47 211 LYS A O 1
#

Organism: Pseudomonas vancouverensis (NCBI:txid95300)